Protein AF-A0A4Q2DAA1-F1 (afdb_monomer)

Structure (mmCIF, N/CA/C/O backbone):
data_AF-A0A4Q2DAA1-F1
#
_entry.id   AF-A0A4Q2DAA1-F1
#
loop_
_atom_site.group_PDB
_atom_site.id
_atom_site.type_symbol
_atom_site.label_atom_id
_atom_site.label_alt_id
_atom_site.label_comp_id
_atom_site.label_asym_id
_atom_site.label_entity_id
_atom_site.label_seq_id
_atom_site.pdbx_PDB_ins_code
_atom_site.Cartn_x
_atom_site.Cartn_y
_atom_site.Cartn_z
_atom_site.occupa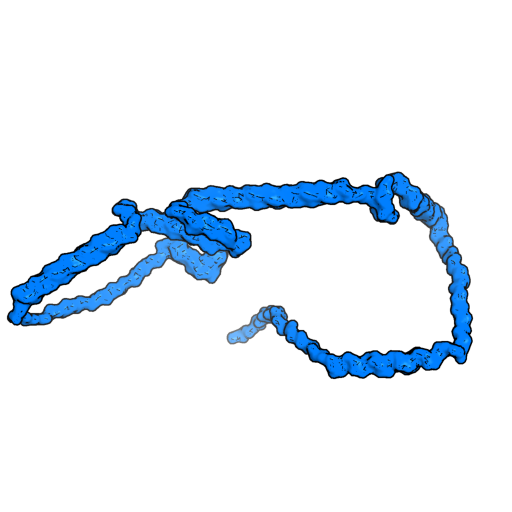ncy
_atom_site.B_iso_or_equiv
_atom_site.auth_seq_id
_atom_site.auth_comp_id
_atom_site.auth_asym_id
_atom_site.auth_atom_id
_atom_site.pdbx_PDB_model_num
ATOM 1 N N . MET A 1 1 ? -13.068 -0.885 -8.695 1.00 66.56 1 MET A N 1
ATOM 2 C CA . MET A 1 1 ? -13.502 -1.073 -7.291 1.00 66.56 1 MET A CA 1
ATOM 3 C C . MET A 1 1 ? -15.014 -1.294 -7.188 1.00 66.56 1 MET A C 1
ATOM 5 O O . MET A 1 1 ? -15.413 -2.334 -6.685 1.00 66.56 1 MET A O 1
ATOM 9 N N . GLU A 1 2 ? -15.857 -0.417 -7.748 1.00 71.81 2 GLU A N 1
ATOM 10 C CA . GLU A 1 2 ? -17.326 -0.603 -7.789 1.00 71.81 2 GLU A CA 1
ATOM 11 C C . GLU A 1 2 ? -17.772 -1.950 -8.397 1.00 71.81 2 GLU A C 1
ATOM 13 O O . GLU A 1 2 ? -18.591 -2.651 -7.810 1.00 71.81 2 GLU A O 1
ATOM 18 N N . ALA A 1 3 ? -17.195 -2.360 -9.533 1.00 74.12 3 ALA A N 1
ATOM 19 C CA . ALA A 1 3 ? -17.541 -3.626 -10.190 1.00 74.12 3 ALA A CA 1
ATOM 20 C C . ALA A 1 3 ? -17.273 -4.867 -9.310 1.00 74.12 3 ALA A C 1
ATOM 22 O O . ALA A 1 3 ? -18.049 -5.820 -9.331 1.00 74.12 3 ALA A O 1
ATOM 23 N N . TRP A 1 4 ? -16.216 -4.828 -8.492 1.00 84.75 4 TRP A N 1
ATOM 24 C CA . TRP A 1 4 ? -15.891 -5.891 -7.537 1.00 84.75 4 TRP A CA 1
ATOM 25 C C . TRP A 1 4 ? -16.891 -5.913 -6.369 1.00 84.75 4 TRP A C 1
ATOM 27 O O . TRP A 1 4 ? -17.423 -6.962 -6.023 1.00 84.75 4 TRP A O 1
ATOM 37 N N . LEU A 1 5 ? -17.262 -4.743 -5.837 1.00 83.50 5 LEU A N 1
ATOM 38 C CA . LEU A 1 5 ? -18.276 -4.620 -4.778 1.00 83.50 5 LEU A CA 1
ATOM 39 C C . LEU A 1 5 ? -19.683 -5.032 -5.241 1.00 83.50 5 LEU A C 1
ATOM 41 O O . LEU A 1 5 ? -20.473 -5.547 -4.446 1.00 83.50 5 LEU A O 1
ATOM 45 N N . ARG A 1 6 ? -20.007 -4.827 -6.525 1.00 78.19 6 ARG A N 1
ATOM 46 C CA . ARG A 1 6 ? -21.251 -5.318 -7.132 1.00 78.19 6 ARG A CA 1
ATOM 47 C C . ARG A 1 6 ? -21.241 -6.838 -7.309 1.00 78.19 6 ARG A C 1
ATOM 49 O O . ARG A 1 6 ? -22.264 -7.454 -7.021 1.00 78.19 6 ARG A O 1
ATOM 56 N N . SER A 1 7 ? -20.116 -7.445 -7.709 1.00 75.94 7 SER A N 1
ATOM 57 C CA . SER A 1 7 ? -20.028 -8.909 -7.864 1.00 75.94 7 SER A CA 1
ATOM 58 C C . SER A 1 7 ? -20.130 -9.654 -6.530 1.00 75.94 7 SER A C 1
ATOM 60 O O . SER A 1 7 ? -20.689 -10.744 -6.482 1.00 75.94 7 SER A O 1
ATOM 62 N N . GLN A 1 8 ? -19.679 -9.030 -5.439 1.00 77.00 8 GLN A N 1
ATOM 63 C CA . GLN A 1 8 ? -19.785 -9.564 -4.077 1.00 77.00 8 GLN A CA 1
ATOM 64 C C . GLN A 1 8 ? -21.112 -9.212 -3.375 1.00 77.00 8 GLN A C 1
ATOM 66 O O . GLN A 1 8 ? -21.290 -9.508 -2.198 1.00 77.00 8 GLN A O 1
ATOM 71 N N . GLY A 1 9 ? -22.047 -8.527 -4.047 1.00 71.12 9 GLY A N 1
ATOM 72 C CA . GLY A 1 9 ? -23.329 -8.114 -3.455 1.00 71.12 9 GLY A CA 1
ATOM 73 C C . GLY A 1 9 ? -23.231 -7.043 -2.352 1.00 71.12 9 GLY A C 1
ATOM 74 O O . GLY A 1 9 ? -24.258 -6.607 -1.830 1.00 71.12 9 GLY A O 1
ATOM 75 N N . LEU A 1 10 ? -22.024 -6.565 -2.043 1.00 77.88 10 LEU A N 1
ATOM 76 C CA . LEU A 1 10 ? -21.712 -5.594 -0.987 1.00 77.88 10 LEU A CA 1
ATOM 77 C C . LEU A 1 10 ? -22.155 -4.166 -1.336 1.00 77.88 10 LEU A C 1
ATOM 79 O O . LEU A 1 10 ? -22.366 -3.337 -0.451 1.00 77.88 10 LEU A O 1
ATOM 83 N N . TRP A 1 11 ? -22.370 -3.880 -2.623 1.00 76.06 11 TRP A N 1
ATOM 84 C CA . TRP A 1 11 ? -22.819 -2.566 -3.094 1.00 76.06 11 TRP A CA 1
ATOM 85 C C . TRP A 1 11 ? -24.146 -2.105 -2.459 1.00 76.06 11 TRP A C 1
ATOM 87 O O . TRP A 1 11 ? -24.349 -0.909 -2.250 1.00 76.06 11 TRP A O 1
ATOM 97 N N . ARG A 1 12 ? -25.036 -3.040 -2.084 1.00 68.75 12 ARG A N 1
ATOM 98 C CA . ARG A 1 12 ? -26.324 -2.746 -1.418 1.00 68.75 12 ARG A CA 1
ATOM 99 C C . ARG A 1 12 ? -26.189 -2.296 0.043 1.00 68.75 12 ARG A C 1
ATOM 101 O O . ARG A 1 12 ? -27.087 -1.627 0.546 1.00 68.75 12 ARG A O 1
ATOM 108 N N . ILE A 1 13 ? -25.087 -2.648 0.706 1.00 72.56 13 ILE A N 1
ATOM 109 C CA . ILE A 1 13 ? -24.783 -2.234 2.085 1.00 72.56 13 ILE A CA 1
ATOM 110 C C . ILE A 1 13 ? -24.228 -0.803 2.072 1.00 72.56 13 ILE A C 1
ATOM 112 O O . ILE A 1 13 ? -24.654 0.037 2.856 1.00 72.56 13 ILE A O 1
ATOM 116 N N . ILE A 1 14 ? -23.359 -0.505 1.103 1.00 68.81 14 ILE A N 1
ATOM 117 C CA . ILE A 1 14 ? -22.716 0.807 0.926 1.00 68.81 14 ILE A CA 1
ATOM 118 C C . ILE A 1 14 ? -23.719 1.882 0.467 1.00 68.81 14 ILE A C 1
ATOM 120 O O . ILE A 1 14 ? -23.596 3.044 0.834 1.00 68.81 14 ILE A O 1
ATOM 124 N N . SER A 1 15 ? -24.750 1.499 -0.293 1.00 70.19 15 SER A N 1
ATOM 125 C CA . SER A 1 15 ? -25.810 2.404 -0.773 1.00 70.19 15 SER A CA 1
ATOM 126 C C . SER A 1 15 ? -26.995 2.577 0.201 1.00 70.19 15 SER A C 1
ATOM 128 O O . SER A 1 15 ? -28.010 3.172 -0.15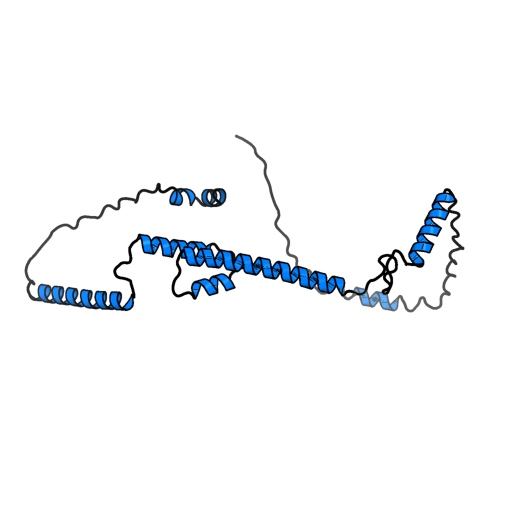8 1.00 70.19 15 SER A O 1
ATOM 130 N N . GLY A 1 16 ? -26.880 2.089 1.445 1.00 54.22 16 GLY A N 1
ATOM 131 C CA . GLY A 1 16 ? -27.724 2.517 2.572 1.00 54.22 16 GLY A CA 1
ATOM 132 C C . GLY A 1 16 ? -29.181 2.031 2.603 1.00 54.22 16 GLY A C 1
ATOM 133 O O . GLY A 1 16 ? -29.999 2.649 3.277 1.00 54.22 16 GLY A O 1
ATOM 134 N N . SER A 1 17 ? -29.552 0.949 1.906 1.00 59.12 17 SER A N 1
ATOM 135 C CA . SER A 1 17 ? -30.978 0.593 1.715 1.00 59.12 17 SER A CA 1
ATOM 136 C C . SER A 1 17 ? -31.507 -0.642 2.468 1.00 59.12 17 SER A C 1
ATOM 138 O O . SER A 1 17 ? -32.615 -1.094 2.174 1.00 59.12 17 SER A O 1
ATOM 140 N N . GLN A 1 18 ? -30.801 -1.206 3.457 1.00 53.72 18 GLN A N 1
ATOM 141 C CA . GLN A 1 18 ? -31.339 -2.353 4.212 1.00 53.72 18 GLN A CA 1
ATOM 142 C C . GLN A 1 18 ? -32.096 -1.918 5.482 1.00 53.72 18 GLN A C 1
ATOM 144 O O . GLN A 1 18 ? -31.511 -1.415 6.437 1.00 53.72 18 GLN A O 1
ATOM 149 N N . LYS A 1 19 ? -33.420 -2.137 5.512 1.00 57.50 19 LYS A N 1
ATOM 150 C CA . LYS A 1 19 ? -34.251 -1.975 6.719 1.00 57.50 19 LYS A CA 1
ATOM 151 C C . LYS A 1 19 ? -34.134 -3.214 7.618 1.00 57.50 19 LYS A C 1
ATOM 153 O O . LYS A 1 19 ? -34.291 -4.338 7.148 1.00 57.50 19 LYS A O 1
ATOM 158 N N . ARG A 1 20 ? -33.899 -2.986 8.915 1.00 44.06 20 ARG A N 1
ATOM 159 C CA . ARG A 1 20 ? -33.778 -4.003 9.978 1.00 44.06 20 ARG A CA 1
ATOM 160 C C . ARG A 1 20 ? -35.060 -4.859 10.078 1.00 44.06 20 ARG A C 1
ATOM 162 O O . ARG A 1 20 ? -36.146 -4.278 10.155 1.00 44.06 20 ARG A O 1
ATOM 169 N N . PRO A 1 21 ? -34.983 -6.203 10.111 1.00 47.34 21 PRO A N 1
ATOM 170 C CA . PRO A 1 21 ? -36.160 -7.043 10.322 1.00 47.34 21 PRO A CA 1
ATOM 171 C C . PRO A 1 21 ? -36.728 -6.836 11.737 1.00 47.34 21 PRO A C 1
ATOM 173 O O . PRO A 1 21 ? -36.003 -6.900 12.731 1.00 47.34 21 PRO A O 1
ATOM 176 N N . LYS A 1 22 ? -38.037 -6.563 11.826 1.00 43.00 22 LYS A N 1
ATOM 177 C CA . LYS A 1 22 ? -38.778 -6.441 13.091 1.00 43.00 22 LYS A CA 1
ATOM 178 C C . LYS A 1 22 ? -38.951 -7.827 13.717 1.00 43.00 22 LYS A C 1
ATOM 180 O O . LYS A 1 22 ? -39.814 -8.592 13.293 1.00 43.00 22 LYS A O 1
ATOM 185 N N . LEU A 1 23 ? -38.154 -8.128 14.736 1.00 45.09 23 LEU A N 1
ATOM 186 C CA . LEU A 1 23 ? -38.404 -9.246 15.643 1.00 45.09 23 LEU A CA 1
ATOM 187 C C . LEU A 1 23 ? -39.642 -8.927 16.497 1.00 45.09 23 LEU A C 1
ATOM 189 O O . LEU A 1 23 ? -39.686 -7.898 17.169 1.00 45.09 23 LEU A O 1
ATOM 193 N N . LYS A 1 24 ? -40.659 -9.794 16.447 1.00 42.09 24 LYS A N 1
ATOM 194 C CA . LYS A 1 24 ? -41.787 -9.774 17.388 1.00 42.09 24 LYS A CA 1
ATOM 195 C C . LYS A 1 24 ? -41.322 -10.436 18.685 1.00 42.09 24 LYS A C 1
ATOM 197 O O . LYS A 1 24 ? -41.032 -11.629 18.677 1.00 42.09 24 LYS A O 1
ATOM 202 N N . LEU A 1 25 ? -41.237 -9.671 19.771 1.00 52.50 25 LEU A N 1
ATOM 203 C CA . LEU A 1 25 ? -41.058 -10.233 21.111 1.00 52.50 25 LEU A CA 1
ATOM 204 C C . LEU A 1 25 ? -42.361 -10.916 21.564 1.00 52.50 25 LEU A C 1
ATOM 206 O O . LEU A 1 25 ? -43.430 -10.331 21.364 1.00 52.50 25 LEU A O 1
ATOM 210 N N . PRO A 1 26 ? -42.305 -12.094 22.209 1.00 42.25 26 PRO A N 1
ATOM 211 C CA . PRO A 1 26 ? -43.433 -12.616 22.964 1.00 42.25 26 PRO A CA 1
ATOM 212 C C . PRO A 1 26 ? -43.592 -11.803 24.252 1.00 42.25 26 PRO A C 1
ATOM 214 O O . PRO A 1 26 ? -42.643 -11.620 25.013 1.00 42.25 26 PRO A O 1
ATOM 217 N N . SER A 1 27 ? -44.801 -11.308 24.483 1.00 53.19 27 SER A N 1
ATOM 218 C CA . SER A 1 27 ? -45.222 -10.670 25.728 1.00 53.19 27 SER A CA 1
ATOM 219 C C . SER A 1 27 ? -45.325 -11.706 26.857 1.00 53.19 27 SER A C 1
ATOM 221 O O . SER A 1 27 ? -46.036 -12.696 26.670 1.00 53.19 27 SER A O 1
ATOM 223 N N . PRO A 1 28 ? -44.680 -11.501 28.022 1.00 40.31 28 PRO A N 1
ATOM 224 C CA . PRO A 1 28 ? -44.849 -12.396 29.156 1.00 40.31 28 PRO A CA 1
ATOM 225 C C . PRO A 1 28 ? -46.179 -12.116 29.867 1.00 40.31 28 PRO A C 1
ATOM 227 O O . PRO A 1 28 ? -46.493 -10.987 30.251 1.00 40.31 28 PRO A O 1
ATOM 230 N N . SER A 1 29 ? -46.966 -13.182 29.989 1.00 46.69 29 SER A N 1
ATOM 231 C CA . SER A 1 29 ? -48.208 -13.280 30.746 1.00 46.69 29 SER A CA 1
ATOM 232 C C . SER A 1 29 ? -47.960 -13.071 32.238 1.00 46.69 29 SER A C 1
ATOM 234 O O . SER A 1 29 ? -47.024 -13.629 32.808 1.00 46.69 29 SER A O 1
ATOM 236 N N . LYS A 1 30 ? -48.835 -12.275 32.854 1.00 50.53 30 LYS A N 1
ATOM 237 C CA . LYS A 1 30 ? -48.998 -12.155 34.305 1.00 50.53 30 LYS A CA 1
ATOM 238 C C . LYS A 1 30 ? -49.602 -13.445 34.843 1.00 50.53 30 LYS A C 1
ATOM 240 O O . LYS A 1 30 ? -50.576 -13.877 34.250 1.00 50.53 30 LYS A O 1
ATOM 245 N N . ASP A 1 31 ? -49.021 -13.969 35.919 1.00 37.97 31 ASP A N 1
ATOM 246 C CA . ASP A 1 31 ? -49.576 -14.829 36.981 1.00 37.97 31 ASP A CA 1
ATOM 247 C C . ASP A 1 31 ? -48.370 -15.199 37.876 1.00 37.97 31 ASP A C 1
ATOM 249 O O . ASP A 1 31 ? -47.291 -15.430 37.345 1.00 37.97 31 ASP A O 1
ATOM 253 N N . ASN A 1 32 ? -48.376 -15.285 39.204 1.00 45.66 32 ASN A N 1
ATOM 254 C CA . ASN A 1 32 ? -49.323 -15.042 40.284 1.00 45.66 32 ASN A CA 1
ATOM 255 C C . ASN A 1 32 ? -48.522 -15.161 41.619 1.00 45.66 32 ASN A C 1
ATOM 257 O O . ASN A 1 32 ? -47.386 -15.623 41.634 1.00 45.66 32 ASN A O 1
ATOM 261 N N . THR A 1 33 ? -49.162 -14.803 42.736 1.00 42.91 33 THR A N 1
ATOM 262 C CA . THR A 1 33 ? -48.896 -15.334 44.093 1.00 42.91 33 THR A CA 1
ATOM 263 C C . THR A 1 33 ? -47.746 -14.738 44.922 1.00 42.91 33 THR A C 1
ATOM 265 O O . THR A 1 33 ? -46.611 -15.200 44.962 1.00 42.91 33 THR A O 1
ATOM 268 N N . THR A 1 34 ? -48.143 -13.736 45.705 1.00 47.59 34 THR A N 1
ATOM 269 C CA . THR A 1 34 ? -47.505 -13.192 46.906 1.00 47.59 34 THR A CA 1
ATOM 270 C C . THR A 1 34 ? -47.419 -14.237 48.027 1.00 47.59 34 THR A C 1
ATOM 272 O O . THR A 1 34 ? -48.467 -14.642 48.519 1.00 47.59 34 THR A O 1
ATOM 275 N N . ALA A 1 35 ? -46.206 -14.621 48.456 1.00 46.00 35 ALA A N 1
ATOM 276 C CA . ALA A 1 35 ? -45.846 -14.960 49.851 1.00 46.00 35 ALA A CA 1
ATOM 277 C C . ALA A 1 35 ? -44.377 -15.441 49.982 1.00 46.00 35 ALA A C 1
ATOM 279 O O . ALA A 1 35 ? -44.128 -16.558 50.414 1.00 46.00 35 ALA A O 1
ATOM 280 N N . GLU A 1 36 ? -43.395 -14.599 49.632 1.00 46.69 36 GLU A N 1
ATOM 281 C CA . GLU A 1 36 ? -41.985 -14.762 50.068 1.00 46.69 36 GLU A CA 1
ATOM 282 C C . GLU A 1 36 ? -41.218 -13.417 49.987 1.00 46.69 36 GLU A C 1
ATOM 284 O O . GLU A 1 36 ? -40.078 -13.310 49.543 1.00 46.69 36 GLU A O 1
ATOM 289 N N . SER A 1 37 ? -41.897 -12.318 50.337 1.00 56.38 37 SER A N 1
ATOM 290 C CA . SER A 1 37 ? -41.582 -10.976 49.822 1.00 56.38 37 SER A CA 1
ATOM 291 C C . SER A 1 37 ? -40.484 -10.192 50.549 1.00 56.38 37 SER A C 1
ATOM 293 O O . SER A 1 37 ? -40.140 -9.109 50.092 1.00 56.38 37 SER A O 1
ATOM 295 N N . ALA A 1 38 ? -39.931 -10.681 51.662 1.00 55.44 38 ALA A N 1
ATOM 296 C CA . ALA A 1 38 ? -38.891 -9.950 52.402 1.00 55.44 38 ALA A CA 1
ATOM 297 C C . ALA A 1 38 ? -37.475 -10.469 52.101 1.00 55.44 38 ALA A C 1
ATOM 299 O O . ALA A 1 38 ? -36.557 -9.686 51.871 1.00 55.44 38 ALA A O 1
ATOM 300 N N . THR A 1 39 ? -37.297 -11.789 52.037 1.00 61.16 39 THR A N 1
ATOM 301 C CA . THR A 1 39 ? -36.017 -12.432 51.703 1.00 61.16 39 THR A CA 1
ATOM 302 C C . THR A 1 39 ? -35.702 -12.335 50.213 1.00 61.16 39 THR A C 1
ATOM 304 O O . 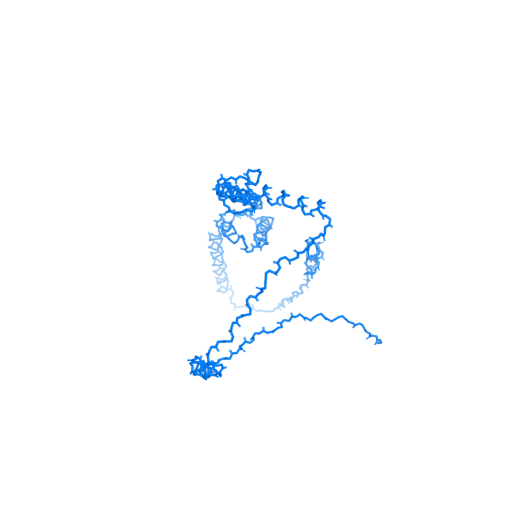THR A 1 39 ? -34.562 -12.043 49.859 1.00 61.16 39 THR A O 1
ATOM 307 N N . ALA A 1 40 ? -36.705 -12.479 49.342 1.00 59.31 40 ALA A N 1
ATOM 308 C CA . ALA A 1 40 ? -36.532 -12.299 47.901 1.00 59.31 40 ALA A CA 1
ATOM 309 C C . ALA A 1 40 ? -36.196 -10.843 47.525 1.00 59.31 40 ALA A C 1
ATOM 311 O O . ALA A 1 40 ? -35.381 -10.611 46.637 1.00 59.31 40 ALA A O 1
ATOM 312 N N . ALA A 1 41 ? -36.769 -9.861 48.232 1.00 68.12 41 ALA A N 1
ATOM 313 C CA . ALA A 1 41 ? -36.457 -8.446 48.021 1.00 68.12 41 ALA A CA 1
ATOM 314 C C . ALA A 1 41 ? -35.011 -8.113 48.427 1.00 68.12 41 ALA A C 1
ATOM 316 O O . ALA A 1 41 ? -34.296 -7.468 47.666 1.00 68.12 41 ALA A O 1
ATOM 317 N N . ALA A 1 42 ? -34.549 -8.631 49.572 1.00 74.81 42 ALA A N 1
ATOM 318 C CA . ALA A 1 42 ? -33.162 -8.465 50.013 1.00 74.81 42 ALA A CA 1
ATOM 319 C C . ALA A 1 42 ? -32.155 -9.157 49.073 1.00 74.81 42 ALA A C 1
ATOM 321 O O . ALA A 1 42 ? -31.068 -8.642 48.818 1.00 74.81 42 ALA A O 1
ATOM 322 N N . GLN A 1 43 ? -32.512 -10.321 48.523 1.00 78.62 43 GLN A N 1
ATOM 323 C CA . GLN A 1 43 ? -31.679 -11.018 47.540 1.00 78.62 43 GLN A CA 1
ATOM 324 C C . GLN A 1 43 ? -31.632 -10.295 46.189 1.00 78.62 43 GLN A C 1
ATOM 326 O O . GLN A 1 43 ? -30.581 -10.287 45.549 1.00 78.62 43 GLN A O 1
ATOM 331 N N . ALA A 1 44 ? -32.737 -9.679 45.762 1.00 82.75 44 ALA A N 1
ATOM 332 C CA . ALA A 1 44 ? -32.786 -8.882 44.541 1.00 82.75 44 ALA A CA 1
ATOM 333 C C . ALA A 1 44 ? -31.903 -7.628 44.645 1.00 82.75 44 ALA A C 1
ATOM 335 O O . ALA A 1 44 ? -31.124 -7.368 43.732 1.00 82.75 44 ALA A O 1
ATOM 336 N N . GLU A 1 45 ? -31.947 -6.915 45.774 1.00 80.94 45 GLU A N 1
ATOM 337 C CA . GLU A 1 45 ? -31.098 -5.739 46.007 1.00 80.94 45 GLU A CA 1
ATOM 338 C C . GLU A 1 45 ? -29.603 -6.112 46.046 1.00 80.94 45 GLU A C 1
ATOM 340 O O . GLU A 1 45 ? -28.766 -5.450 45.432 1.00 80.94 45 GLU A O 1
ATOM 345 N N . LEU A 1 46 ? -29.257 -7.235 46.691 1.00 91.06 46 LEU A N 1
ATOM 346 C CA . LEU A 1 46 ? -27.888 -7.759 46.706 1.00 91.06 46 LEU A CA 1
ATOM 347 C C . LEU A 1 46 ? -27.392 -8.144 45.303 1.00 91.06 46 LEU A C 1
ATOM 349 O O . LEU A 1 46 ? -26.221 -7.938 44.978 1.00 91.06 46 LEU A O 1
ATOM 353 N N . LEU A 1 47 ? -28.260 -8.726 44.472 1.00 89.06 47 LEU A N 1
ATOM 354 C CA . LEU A 1 47 ? -27.937 -9.047 43.082 1.00 89.06 47 LEU A CA 1
ATOM 355 C C . LEU A 1 47 ? -27.701 -7.777 42.265 1.00 89.06 47 LEU A C 1
ATOM 357 O O . LEU A 1 47 ? -26.726 -7.724 41.520 1.00 89.06 47 LEU A O 1
ATOM 361 N N . GLU A 1 48 ? -28.537 -6.755 42.440 1.00 87.06 48 GLU A N 1
ATOM 362 C CA . GLU A 1 48 ? -28.413 -5.477 41.740 1.00 87.06 48 GLU A CA 1
ATOM 363 C C . GLU A 1 48 ? -27.110 -4.750 42.124 1.00 87.06 48 GLU A C 1
ATOM 365 O O . GLU A 1 48 ? -26.334 -4.358 41.247 1.00 87.06 48 GLU A O 1
ATOM 370 N N . ALA A 1 49 ? -26.778 -4.705 43.419 1.00 87.75 49 ALA A N 1
ATOM 371 C CA . ALA A 1 49 ? -25.510 -4.162 43.912 1.00 87.75 49 ALA A CA 1
ATOM 372 C C . ALA A 1 49 ? -24.293 -4.901 43.328 1.00 87.75 49 ALA A C 1
ATOM 374 O O . ALA A 1 49 ? -23.316 -4.286 42.901 1.00 87.75 49 ALA A O 1
ATOM 375 N N . LYS A 1 50 ? -24.368 -6.231 43.240 1.00 92.38 50 LYS A N 1
ATOM 376 C CA . LYS A 1 50 ? -23.289 -7.052 42.682 1.00 92.38 50 LYS A CA 1
ATOM 377 C C . LYS A 1 50 ? -23.159 -6.900 41.166 1.00 92.38 50 LYS A C 1
ATOM 379 O O . LYS A 1 50 ? -22.053 -6.985 40.636 1.00 92.38 50 LYS A O 1
ATOM 384 N N . THR A 1 51 ? -24.264 -6.664 40.456 1.00 88.19 51 THR A N 1
ATOM 385 C CA . THR A 1 51 ? -24.213 -6.330 39.026 1.00 88.19 51 THR A CA 1
ATOM 386 C C . THR A 1 51 ? -23.603 -4.957 38.782 1.00 88.19 51 THR A C 1
ATOM 388 O O . THR A 1 51 ? -22.849 -4.817 37.824 1.00 88.19 51 THR A O 1
ATOM 391 N N . LEU A 1 52 ? -23.853 -3.985 39.665 1.00 90.88 52 LEU A N 1
ATOM 392 C CA . LEU A 1 52 ? -23.241 -2.662 39.589 1.00 90.88 52 LEU A CA 1
ATOM 393 C C . LEU A 1 52 ? -21.725 -2.735 39.823 1.00 90.88 52 LEU A C 1
ATOM 395 O O . LEU A 1 52 ? -20.972 -2.206 39.017 1.00 90.88 52 LEU A O 1
ATOM 399 N N . GLU A 1 53 ? -21.261 -3.477 40.837 1.00 90.69 53 GLU A N 1
ATOM 400 C CA . GLU A 1 53 ? -19.821 -3.701 41.062 1.00 90.69 53 GLU A CA 1
ATOM 401 C C . GLU A 1 53 ? -19.134 -4.372 39.864 1.00 90.69 53 GLU A C 1
ATOM 403 O O . GLU A 1 53 ? -18.028 -3.994 39.477 1.00 90.69 53 GLU A O 1
ATOM 408 N N . LEU A 1 54 ? -19.773 -5.384 39.268 1.00 90.50 54 LEU A N 1
ATOM 409 C CA . LEU A 1 54 ? -19.233 -6.056 38.085 1.00 90.50 54 LEU A CA 1
ATOM 410 C C . LEU A 1 54 ? -19.197 -5.129 36.869 1.00 90.50 54 LEU A C 1
ATOM 412 O O . LEU A 1 54 ? -18.252 -5.205 36.083 1.00 90.50 54 LEU A O 1
ATOM 416 N N . GLN A 1 55 ? -20.205 -4.271 36.723 1.00 86.19 55 GLN A N 1
ATOM 417 C CA . GLN A 1 55 ? -20.273 -3.283 35.656 1.00 86.19 55 GLN A CA 1
ATOM 418 C C . GLN A 1 55 ? -19.185 -2.217 35.832 1.00 86.19 55 GLN A C 1
ATOM 420 O O . GLN A 1 55 ? -18.413 -2.002 34.904 1.00 86.19 55 GLN A O 1
ATOM 425 N N . ASP A 1 56 ? -19.027 -1.657 37.033 1.00 83.56 56 ASP A N 1
ATOM 426 C CA . ASP A 1 56 ? -17.971 -0.693 37.358 1.00 83.56 56 ASP A CA 1
ATOM 427 C C . ASP A 1 56 ? -16.575 -1.302 37.169 1.00 83.56 56 ASP A C 1
ATOM 429 O O . ASP A 1 56 ? -15.674 -0.657 36.633 1.00 83.56 56 ASP A O 1
ATOM 433 N N . ALA A 1 57 ? -16.385 -2.571 37.541 1.00 85.31 57 ALA A N 1
ATOM 434 C CA . ALA A 1 57 ? -15.134 -3.289 37.312 1.00 85.31 57 ALA A CA 1
ATOM 435 C C . ALA A 1 57 ? -14.860 -3.551 35.820 1.00 85.31 57 ALA A C 1
ATOM 437 O O . ALA A 1 57 ? -13.697 -3.579 35.401 1.00 85.31 57 ALA A O 1
ATOM 438 N N . TRP A 1 58 ? -15.904 -3.762 35.013 1.00 79.69 58 TRP A N 1
ATOM 439 C CA . TRP A 1 58 ? -15.785 -3.916 33.564 1.00 79.69 58 TRP A CA 1
ATOM 440 C C . TRP A 1 58 ? -15.483 -2.578 32.888 1.00 79.69 58 TRP A C 1
ATOM 442 O O . TRP A 1 58 ? -14.566 -2.504 32.070 1.00 79.69 58 TRP A O 1
ATOM 452 N N . ASP A 1 59 ? -16.169 -1.512 33.291 1.00 77.88 59 ASP A N 1
ATOM 453 C CA . ASP A 1 59 ? -15.953 -0.163 32.780 1.00 77.88 59 ASP A CA 1
ATOM 454 C C . ASP A 1 59 ? -14.559 0.358 33.164 1.00 77.88 59 ASP A C 1
ATOM 456 O O . ASP A 1 59 ? -13.841 0.845 32.289 1.00 77.88 59 ASP A O 1
ATOM 460 N N . ALA A 1 60 ? -14.107 0.132 34.404 1.00 78.69 60 ALA A N 1
ATOM 461 C CA . ALA A 1 60 ? -12.757 0.470 34.869 1.00 78.69 60 ALA A CA 1
ATOM 462 C C . ALA A 1 60 ? -11.644 -0.298 34.138 1.00 78.69 60 ALA A C 1
ATOM 464 O O . ALA A 1 60 ? -10.544 0.224 33.981 1.00 78.69 60 ALA A O 1
ATOM 465 N N . LYS A 1 61 ? -11.909 -1.529 33.680 1.00 77.75 61 LYS A N 1
ATOM 466 C CA . LYS A 1 61 ? -10.964 -2.305 32.855 1.00 77.75 61 LYS A CA 1
ATOM 467 C C . LYS A 1 61 ? -11.000 -1.946 31.378 1.00 77.75 61 LYS A C 1
ATOM 469 O O . LYS A 1 61 ? -10.070 -2.292 30.658 1.00 77.75 61 LYS A O 1
ATOM 474 N N . SER A 1 62 ? -12.088 -1.349 30.906 1.00 68.25 62 SER A N 1
ATOM 475 C CA . SER A 1 62 ? -12.315 -1.186 29.473 1.00 68.25 62 SER A CA 1
ATOM 476 C C . SER A 1 62 ? -11.597 0.017 28.854 1.00 68.25 62 SER A C 1
ATOM 478 O O . SER A 1 62 ? -11.681 0.165 27.638 1.00 68.25 62 SER A O 1
ATOM 480 N N . ASP A 1 63 ? -10.915 0.863 29.646 1.00 67.88 63 ASP A N 1
ATOM 481 C CA . ASP A 1 63 ? -10.248 2.115 29.221 1.00 67.88 63 ASP A CA 1
ATOM 482 C C . ASP A 1 63 ? -11.097 2.985 28.274 1.00 67.88 63 ASP A C 1
ATOM 484 O O . ASP A 1 63 ? -10.598 3.835 27.531 1.00 67.88 63 ASP A O 1
ATOM 488 N N . ARG A 1 64 ? -12.419 2.780 28.284 1.00 70.25 64 ARG A N 1
ATOM 489 C CA . ARG A 1 64 ? -13.300 3.334 27.271 1.00 70.25 64 ARG A CA 1
ATOM 490 C C . ARG A 1 64 ? -13.493 4.816 27.575 1.00 70.25 64 ARG A C 1
ATOM 492 O O . ARG A 1 64 ? -13.979 5.156 28.657 1.00 70.25 64 ARG A O 1
ATOM 499 N N . PRO A 1 65 ? -13.157 5.721 26.642 1.00 78.38 65 PRO A N 1
ATOM 500 C CA . PRO A 1 65 ? -13.432 7.134 26.834 1.00 78.38 65 PRO A CA 1
ATOM 501 C C . PRO A 1 65 ? -14.933 7.340 27.058 1.00 78.38 65 PRO A C 1
ATOM 503 O O . PRO A 1 65 ? -15.749 6.810 26.302 1.00 78.38 65 PRO A O 1
ATOM 506 N N . LYS A 1 66 ? -15.306 8.130 28.072 1.00 77.25 66 LYS A N 1
ATOM 507 C CA . LYS A 1 66 ? -16.717 8.423 28.394 1.00 77.25 66 LYS A CA 1
ATOM 508 C C . LYS A 1 66 ? -17.465 9.100 27.233 1.00 77.25 66 LYS A C 1
ATOM 510 O O . LYS A 1 66 ? -18.682 8.988 27.149 1.00 77.25 66 LYS A O 1
ATOM 515 N N . ASP A 1 67 ? -16.723 9.710 26.307 1.00 79.88 67 ASP A N 1
ATOM 516 C CA . ASP A 1 67 ? -17.230 10.396 25.112 1.00 79.88 67 ASP A CA 1
ATOM 517 C C . ASP A 1 67 ? -17.199 9.524 23.836 1.00 79.88 67 ASP A C 1
ATOM 519 O O . ASP A 1 67 ? -17.269 10.039 22.716 1.00 79.88 67 ASP A O 1
ATOM 523 N N . PHE A 1 68 ? -17.049 8.200 23.964 1.00 84.00 68 PHE A N 1
ATOM 524 C CA . PHE A 1 68 ? -17.010 7.296 22.814 1.00 84.00 68 PHE A CA 1
ATOM 525 C C . PHE A 1 68 ? -18.398 7.138 22.164 1.00 84.00 68 PHE A C 1
ATOM 527 O O . PHE A 1 68 ? -19.217 6.318 22.574 1.00 84.00 68 PHE A O 1
ATOM 534 N N . ASP A 1 69 ? -18.651 7.932 21.122 1.00 91.19 69 ASP A N 1
ATOM 535 C CA . ASP A 1 69 ? -19.856 7.858 20.286 1.00 91.19 69 ASP A CA 1
ATOM 536 C C . ASP A 1 69 ? -19.727 6.790 19.179 1.00 91.19 69 ASP A C 1
ATOM 538 O O . ASP A 1 69 ? -18.634 6.448 18.722 1.00 91.19 69 ASP A O 1
ATOM 542 N N . LEU A 1 70 ? -20.863 6.327 18.651 1.00 92.06 70 LEU A N 1
ATOM 543 C CA . LEU A 1 70 ? -20.963 5.475 17.460 1.00 92.06 70 LEU A CA 1
ATOM 544 C C . LEU A 1 70 ? -20.164 6.026 16.270 1.00 92.06 70 LEU A C 1
ATOM 546 O O . LEU A 1 70 ? -19.597 5.256 15.498 1.00 92.06 70 LEU A O 1
ATOM 550 N N . LYS A 1 71 ? -20.073 7.353 16.124 1.00 92.06 71 LYS A N 1
ATOM 551 C CA . LYS A 1 71 ? -19.243 7.986 15.088 1.00 92.06 71 LYS A CA 1
ATOM 552 C C . LYS A 1 71 ? -17.746 7.767 15.300 1.00 92.06 71 LYS A C 1
ATOM 554 O O . LYS A 1 71 ? -17.004 7.727 14.323 1.00 92.06 71 LYS A O 1
ATOM 559 N N . ALA A 1 72 ? -17.282 7.679 16.546 1.00 88.19 72 ALA A N 1
ATOM 560 C CA . ALA A 1 72 ? -15.887 7.368 16.845 1.00 88.19 72 ALA A CA 1
ATOM 561 C C . ALA A 1 72 ? -15.582 5.904 16.495 1.00 88.19 72 ALA A C 1
ATOM 563 O O . ALA A 1 72 ? -14.582 5.639 15.832 1.00 88.19 72 ALA A O 1
ATOM 564 N N . LEU A 1 73 ? -16.506 4.992 16.819 1.00 90.38 73 LEU A N 1
ATOM 565 C CA . LEU A 1 73 ? -16.413 3.584 16.428 1.00 90.38 73 LEU A CA 1
ATOM 566 C C . LEU A 1 73 ? -16.358 3.401 14.906 1.00 90.38 73 LEU A C 1
ATOM 568 O O . LEU A 1 73 ? -15.545 2.631 14.408 1.00 90.38 73 LEU A O 1
ATOM 572 N N . ASP A 1 74 ? -17.196 4.116 14.153 1.00 92.94 74 ASP A N 1
ATOM 573 C CA . ASP A 1 74 ? -17.207 4.028 12.686 1.00 92.94 74 ASP A CA 1
ATOM 574 C C . ASP A 1 74 ? -15.872 4.480 12.067 1.00 92.94 74 ASP A C 1
ATOM 576 O O . ASP A 1 74 ? -15.380 3.877 11.109 1.00 92.94 74 ASP A O 1
ATOM 580 N N . LYS A 1 75 ? -15.226 5.495 12.655 1.00 91.19 75 LYS A N 1
ATOM 581 C CA . LYS A 1 75 ? -13.890 5.946 12.233 1.00 91.19 75 LYS A CA 1
ATOM 582 C C . LYS A 1 75 ? -12.820 4.881 12.478 1.00 91.19 75 LYS A C 1
ATOM 584 O O . LYS A 1 75 ? -11.987 4.673 11.599 1.00 91.19 75 LYS A O 1
ATOM 589 N N . GLU A 1 76 ? -12.858 4.209 13.626 1.00 91.06 76 GLU A N 1
ATOM 590 C CA . GLU A 1 76 ? -11.926 3.127 13.974 1.00 91.06 76 GLU A CA 1
ATOM 591 C C . GLU A 1 76 ? -12.152 1.875 13.112 1.00 91.06 76 GLU A C 1
ATOM 593 O O . GLU A 1 76 ? -11.218 1.269 12.589 1.00 91.06 76 GLU A O 1
ATOM 598 N N . LEU A 1 77 ? -13.411 1.511 12.865 1.00 92.81 77 LEU A N 1
ATOM 599 C CA . LEU A 1 77 ? -13.737 0.432 11.935 1.00 92.81 77 LEU A CA 1
ATOM 600 C C . LEU A 1 77 ? -13.278 0.769 10.516 1.00 92.81 77 LEU A C 1
ATOM 602 O O . LEU A 1 77 ? -12.748 -0.096 9.821 1.00 92.81 77 LEU A O 1
ATOM 606 N N . THR A 1 78 ? -13.427 2.025 10.093 1.00 94.38 78 THR A N 1
ATOM 607 C CA . THR A 1 78 ? -12.940 2.483 8.789 1.00 94.38 78 THR A CA 1
ATOM 608 C C . THR A 1 78 ? -11.422 2.340 8.678 1.00 94.38 78 THR A C 1
ATOM 610 O O . THR A 1 78 ? -10.949 1.809 7.672 1.00 94.38 78 THR A O 1
ATOM 613 N N . SER A 1 79 ? -10.645 2.760 9.684 1.00 93.75 79 SER A N 1
ATOM 614 C CA . SER A 1 79 ? -9.183 2.593 9.666 1.00 93.75 79 SER A CA 1
ATOM 615 C C . SER A 1 79 ? -8.786 1.113 9.651 1.00 93.75 79 SER A C 1
ATOM 617 O O . SER A 1 79 ? -7.939 0.716 8.851 1.00 93.75 79 SER A O 1
ATOM 619 N N . MET A 1 80 ? -9.471 0.263 10.418 1.00 93.94 80 MET A N 1
ATOM 620 C CA . MET A 1 80 ? -9.242 -1.185 10.414 1.00 93.94 80 MET A CA 1
ATOM 621 C C . MET A 1 80 ? -9.544 -1.826 9.047 1.00 93.94 80 MET A C 1
ATOM 623 O O . MET A 1 80 ? -8.774 -2.654 8.558 1.00 93.94 80 MET A O 1
ATOM 627 N N . VAL A 1 81 ? -10.647 -1.438 8.398 1.00 96.12 81 VAL A N 1
ATOM 628 C CA . VAL A 1 81 ? -11.004 -1.919 7.052 1.00 96.12 81 VAL A CA 1
ATOM 629 C C . VAL A 1 81 ? -9.945 -1.508 6.032 1.00 96.12 81 VAL A C 1
ATOM 631 O O . VAL A 1 81 ? -9.559 -2.334 5.207 1.00 96.12 81 VAL A O 1
ATOM 634 N N . LEU A 1 82 ? -9.434 -0.274 6.108 1.00 94.69 82 LEU A N 1
ATOM 635 C CA . LEU A 1 82 ? -8.358 0.192 5.231 1.00 94.69 82 LEU A CA 1
ATOM 636 C C . LEU A 1 82 ? -7.093 -0.655 5.389 1.00 94.69 82 LEU A C 1
ATOM 638 O O . LEU A 1 82 ? -6.524 -1.066 4.384 1.00 94.69 82 LEU A O 1
ATOM 642 N N . ILE A 1 83 ? -6.688 -0.968 6.623 1.00 95.19 83 ILE A N 1
ATOM 643 C CA . ILE A 1 83 ? -5.504 -1.798 6.895 1.00 95.19 83 ILE A CA 1
ATOM 644 C C . ILE A 1 83 ? -5.685 -3.226 6.377 1.00 95.19 83 ILE A C 1
ATOM 646 O O . ILE A 1 83 ? -4.770 -3.786 5.781 1.00 95.19 83 ILE A O 1
ATOM 650 N N . ARG A 1 84 ? -6.868 -3.822 6.558 1.00 93.12 84 ARG A N 1
ATOM 651 C CA . ARG A 1 84 ? -7.146 -5.192 6.090 1.00 93.12 84 ARG A CA 1
ATOM 652 C C . ARG A 1 84 ? -7.332 -5.294 4.578 1.00 93.12 84 ARG A C 1
ATOM 654 O O . ARG A 1 84 ? -7.235 -6.391 4.041 1.00 93.12 84 ARG A O 1
ATOM 661 N N . ALA A 1 85 ? -7.615 -4.180 3.906 1.00 94.75 85 ALA A N 1
ATOM 662 C CA . ALA A 1 85 ? -7.682 -4.112 2.451 1.00 94.75 85 ALA A CA 1
ATOM 663 C C . ALA A 1 85 ? -6.293 -4.045 1.792 1.00 94.75 85 ALA A C 1
A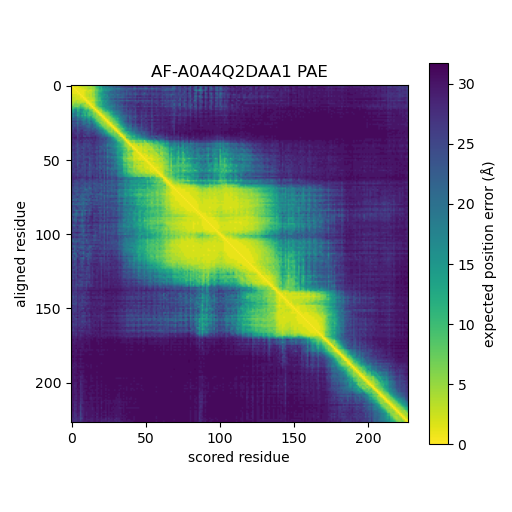TOM 665 O O . ALA A 1 85 ? -6.203 -4.153 0.568 1.00 94.75 85 ALA A O 1
ATOM 666 N N . VAL A 1 86 ? -5.225 -3.851 2.575 1.00 94.81 86 VAL A N 1
ATOM 667 C CA . VAL A 1 86 ? -3.858 -3.809 2.056 1.00 94.81 86 VAL A CA 1
ATOM 668 C C . VAL A 1 86 ? -3.414 -5.224 1.638 1.00 94.81 86 VAL A C 1
ATOM 670 O O . VAL A 1 86 ? -3.623 -6.170 2.399 1.00 94.81 86 VAL A O 1
ATOM 673 N N . PRO A 1 87 ? -2.788 -5.384 0.456 1.00 95.00 87 PRO A N 1
ATOM 674 C CA . PRO A 1 87 ? -2.197 -6.650 0.026 1.00 95.00 87 PRO A CA 1
ATOM 675 C C . PRO A 1 87 ? -1.127 -7.197 0.984 1.00 95.00 87 PRO A C 1
ATOM 677 O O . PRO A 1 87 ? -0.482 -6.458 1.735 1.00 95.00 87 PRO A O 1
ATOM 680 N N . ASP A 1 88 ? -0.894 -8.504 0.924 1.00 93.88 88 ASP A N 1
ATOM 681 C CA . ASP A 1 88 ? 0.047 -9.227 1.783 1.00 93.88 88 ASP A CA 1
ATOM 682 C C . ASP A 1 88 ? 1.519 -8.855 1.535 1.00 93.88 88 ASP A C 1
ATOM 684 O O . ASP A 1 88 ? 2.337 -8.939 2.458 1.00 93.88 88 ASP A O 1
ATOM 688 N N . GLU A 1 89 ? 1.864 -8.319 0.357 1.00 94.06 89 GLU A N 1
ATOM 689 C CA . GLU A 1 89 ? 3.213 -7.801 0.075 1.00 94.06 89 GLU A CA 1
ATOM 690 C C . GLU A 1 89 ? 3.580 -6.557 0.912 1.00 94.06 89 GLU A C 1
ATOM 692 O O . GLU A 1 89 ? 4.710 -6.056 0.864 1.00 94.06 89 GLU A O 1
ATOM 697 N N . TYR A 1 90 ? 2.632 -6.035 1.691 1.00 95.12 90 TYR A N 1
ATOM 698 C CA . TYR A 1 90 ? 2.820 -4.950 2.654 1.00 95.12 90 TYR A CA 1
ATOM 699 C C . TYR A 1 90 ? 2.658 -5.431 4.106 1.00 95.12 90 TYR A C 1
ATOM 701 O O . TYR A 1 90 ? 2.496 -4.609 5.005 1.00 95.12 90 TYR A O 1
ATOM 709 N N . SER A 1 91 ? 2.735 -6.740 4.363 1.00 95.00 91 SER A N 1
ATOM 710 C CA . SER A 1 91 ? 2.560 -7.345 5.694 1.00 95.00 91 SER A CA 1
ATOM 711 C C . SER A 1 91 ? 3.373 -6.665 6.800 1.00 95.00 91 SER A C 1
ATOM 713 O O . SER A 1 91 ? 2.813 -6.316 7.834 1.00 95.00 91 SER A O 1
ATOM 715 N N . HIS A 1 92 ? 4.660 -6.389 6.576 1.00 94.94 92 HIS A N 1
ATOM 716 C CA . HIS A 1 92 ? 5.508 -5.693 7.555 1.00 94.94 92 HIS A CA 1
ATOM 717 C C . HIS A 1 92 ? 5.004 -4.287 7.898 1.00 94.94 92 HIS A C 1
ATOM 719 O O . HIS A 1 92 ? 5.034 -3.869 9.054 1.00 94.94 92 HIS A O 1
ATOM 725 N N . PHE A 1 93 ? 4.525 -3.562 6.890 1.00 95.81 93 PHE A N 1
ATOM 726 C CA . PHE A 1 93 ? 3.973 -2.229 7.069 1.00 95.81 93 PHE A CA 1
ATOM 727 C C . PHE A 1 93 ? 2.624 -2.288 7.805 1.00 95.81 93 PHE A C 1
ATOM 729 O O . PHE A 1 93 ? 2.407 -1.529 8.745 1.00 95.81 93 PHE A O 1
ATOM 736 N N . VAL A 1 94 ? 1.767 -3.257 7.469 1.00 96.00 94 VAL A N 1
ATOM 737 C CA . VAL A 1 94 ? 0.521 -3.534 8.202 1.00 96.00 94 VAL A CA 1
ATOM 738 C C . VAL A 1 94 ? 0.802 -3.869 9.669 1.00 96.00 94 VAL A C 1
ATOM 740 O O . VAL A 1 94 ? 0.148 -3.316 10.548 1.00 96.00 94 VAL A O 1
ATOM 743 N N . SER A 1 95 ? 1.802 -4.708 9.960 1.00 95.19 95 SER A N 1
ATOM 744 C CA . SER A 1 95 ? 2.223 -4.982 11.339 1.00 95.19 95 SER A CA 1
ATOM 745 C C . SER A 1 95 ? 2.651 -3.705 12.059 1.00 95.19 95 SER A C 1
ATOM 747 O O . SER A 1 95 ? 2.230 -3.488 13.188 1.00 95.19 95 SER A O 1
ATOM 749 N N . SER A 1 96 ? 3.419 -2.828 11.404 1.00 94.31 96 SER A N 1
ATOM 750 C CA . SER A 1 96 ? 3.819 -1.542 11.988 1.00 94.31 96 SER A CA 1
ATOM 751 C C . SER A 1 96 ? 2.626 -0.639 12.311 1.00 94.31 96 SER A C 1
ATOM 753 O O . SER A 1 96 ? 2.657 0.031 13.337 1.00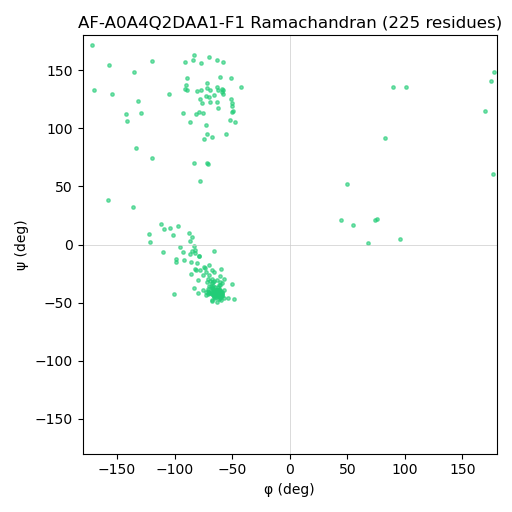 94.31 96 SER A O 1
ATOM 755 N N . LEU A 1 97 ? 1.590 -0.616 11.466 1.00 94.31 97 LEU A N 1
ATOM 756 C CA . LEU A 1 97 ? 0.369 0.152 11.732 1.00 94.31 97 LEU A CA 1
ATOM 757 C C . LEU A 1 97 ? -0.409 -0.406 12.926 1.00 94.31 97 LEU A C 1
ATOM 759 O O . LEU A 1 97 ? -0.902 0.359 13.745 1.00 94.31 97 LEU A O 1
ATOM 763 N N . LEU A 1 98 ? -0.500 -1.733 13.044 1.00 92.00 98 LEU A N 1
ATOM 764 C CA . LEU A 1 98 ? -1.208 -2.393 14.146 1.00 92.00 98 LEU A CA 1
ATOM 765 C C . LEU A 1 98 ? -0.496 -2.252 15.499 1.00 92.00 98 LEU A C 1
ATOM 767 O O . LEU A 1 98 ? -1.125 -2.461 16.531 1.00 92.00 98 LEU A O 1
ATOM 771 N N . LEU A 1 99 ? 0.794 -1.907 15.502 1.00 93.50 99 LEU A N 1
ATOM 772 C CA . LEU A 1 99 ? 1.538 -1.585 16.721 1.00 93.50 99 LEU A CA 1
ATOM 773 C C . LEU A 1 99 ? 1.261 -0.165 17.239 1.00 93.50 99 LEU A C 1
ATOM 775 O O . LEU A 1 99 ? 1.702 0.156 18.337 1.00 93.50 99 LEU A O 1
ATOM 779 N N . MET A 1 100 ? 0.577 0.688 16.471 1.00 88.31 100 MET A N 1
ATOM 780 C CA . MET A 1 100 ? 0.299 2.062 16.882 1.00 88.31 100 MET A CA 1
ATOM 781 C C . MET A 1 100 ? -0.837 2.115 17.907 1.00 88.31 100 MET A C 1
ATOM 783 O O . MET A 1 100 ? -1.911 1.561 17.690 1.00 88.31 100 MET A O 1
ATOM 787 N N . ASP A 1 101 ? -0.627 2.867 18.986 1.00 85.31 101 ASP A N 1
ATOM 788 C CA . ASP A 1 101 ? -1.584 3.032 20.090 1.00 85.31 101 ASP A CA 1
ATOM 789 C C . ASP A 1 101 ? -2.864 3.769 19.661 1.00 85.31 101 ASP A C 1
ATOM 791 O O . ASP A 1 101 ? -3.911 3.653 20.300 1.00 85.31 101 ASP A O 1
ATOM 795 N N . LYS A 1 102 ? -2.783 4.562 18.585 1.00 83.88 102 LYS A N 1
ATOM 796 C CA . LYS A 1 102 ? -3.906 5.310 18.015 1.00 83.88 102 LYS A CA 1
ATOM 797 C C . LYS A 1 102 ? -3.971 5.095 16.515 1.00 83.88 102 LYS A C 1
ATOM 799 O O . LYS A 1 102 ? -3.019 5.388 15.794 1.00 83.88 102 LYS A O 1
ATOM 804 N N . LEU A 1 103 ? -5.126 4.612 16.070 1.00 86.62 103 LEU A N 1
ATOM 805 C CA . LEU A 1 103 ? -5.367 4.234 14.688 1.00 86.62 103 LEU A CA 1
ATOM 806 C C . LEU A 1 103 ? -6.512 5.051 14.078 1.00 86.62 103 LEU A C 1
ATOM 808 O O . LEU A 1 103 ? -7.630 4.566 13.888 1.00 86.62 103 LEU A O 1
ATOM 812 N N . ASP A 1 104 ? -6.237 6.312 13.765 1.00 90.25 104 ASP A N 1
ATOM 813 C CA . ASP A 1 104 ? -7.177 7.184 13.071 1.00 90.25 104 ASP A CA 1
ATOM 814 C C . ASP A 1 104 ? -7.001 7.130 11.546 1.00 90.25 104 ASP A C 1
ATOM 816 O O . ASP A 1 104 ? -5.957 6.765 11.000 1.00 90.25 104 ASP A O 1
ATOM 820 N N . LYS A 1 105 ? -8.070 7.494 10.838 1.00 90.81 105 LYS A N 1
ATOM 821 C CA . LYS A 1 105 ? -8.123 7.453 9.376 1.00 90.81 105 LYS A CA 1
ATOM 822 C C . LYS A 1 105 ? -7.040 8.318 8.721 1.00 90.81 105 LYS A C 1
ATOM 824 O O . LYS A 1 105 ? -6.470 7.899 7.714 1.00 90.81 105 LYS A O 1
ATOM 829 N N . ASP A 1 106 ? -6.778 9.503 9.264 1.00 92.69 106 ASP A N 1
ATOM 830 C CA . ASP A 1 106 ? -5.846 10.458 8.665 1.00 92.69 106 ASP A CA 1
ATOM 831 C C . ASP A 1 106 ? -4.401 9.984 8.839 1.00 92.69 106 ASP A C 1
ATOM 833 O O . ASP A 1 106 ? -3.633 9.987 7.876 1.00 92.69 106 ASP A O 1
ATOM 837 N N . THR A 1 107 ? -4.066 9.448 10.013 1.00 93.56 107 THR A N 1
ATOM 838 C CA . THR A 1 107 ? -2.778 8.797 10.269 1.00 93.56 107 THR A CA 1
ATOM 839 C C . THR A 1 107 ? -2.549 7.595 9.356 1.00 93.56 107 THR A C 1
ATOM 841 O O . THR A 1 107 ? -1.482 7.494 8.748 1.00 93.56 107 THR A O 1
ATOM 844 N N . VAL A 1 108 ? -3.542 6.714 9.174 1.00 94.75 108 VAL A N 1
ATOM 845 C CA . VAL A 1 108 ? -3.422 5.572 8.245 1.00 94.75 108 VAL A CA 1
ATOM 846 C C . VAL A 1 108 ? -3.211 6.054 6.807 1.00 94.75 108 VAL A C 1
ATOM 848 O O . VAL A 1 108 ? -2.328 5.554 6.107 1.00 94.75 108 VAL A O 1
ATOM 851 N N . HIS A 1 109 ? -3.961 7.067 6.367 1.00 94.19 109 HIS A N 1
ATOM 852 C CA . HIS A 1 109 ? -3.764 7.673 5.050 1.00 94.19 109 HIS A CA 1
ATOM 853 C C . HIS A 1 109 ? -2.361 8.269 4.882 1.00 94.19 109 HIS A C 1
ATOM 855 O O . HIS A 1 109 ? -1.709 8.035 3.863 1.00 94.19 109 HIS A O 1
ATOM 861 N N . GLN A 1 110 ? -1.873 9.023 5.866 1.00 95.31 110 GLN A N 1
ATOM 862 C CA . GLN A 1 110 ? -0.541 9.616 5.812 1.00 95.31 110 GLN A CA 1
ATOM 863 C C . GLN A 1 110 ? 0.550 8.539 5.788 1.00 95.31 110 GLN A C 1
ATOM 865 O O . GLN A 1 110 ? 1.528 8.663 5.044 1.00 95.31 110 GLN A O 1
ATOM 870 N N . ALA A 1 111 ? 0.379 7.465 6.555 1.00 95.62 111 ALA A N 1
ATOM 871 C CA . ALA A 1 111 ? 1.299 6.340 6.560 1.00 95.62 111 ALA A CA 1
ATOM 872 C C . ALA A 1 111 ? 1.344 5.643 5.191 1.00 95.62 111 ALA A C 1
ATOM 874 O O . ALA A 1 111 ? 2.436 5.363 4.698 1.00 95.62 111 ALA A O 1
ATOM 875 N N . PHE A 1 112 ? 0.196 5.454 4.525 1.00 95.81 112 PHE A N 1
ATOM 876 C CA . PHE A 1 112 ? 0.150 4.928 3.153 1.00 95.81 112 PHE A CA 1
ATOM 877 C C . PHE A 1 112 ? 0.916 5.815 2.170 1.00 95.81 112 PHE A C 1
ATOM 879 O O . PHE A 1 112 ? 1.738 5.315 1.403 1.00 95.81 112 PHE A O 1
ATOM 886 N N . LEU A 1 113 ? 0.691 7.132 2.206 1.00 96.12 113 LEU A N 1
ATOM 887 C CA . LEU A 1 113 ? 1.414 8.070 1.341 1.00 96.12 113 LEU A CA 1
ATOM 888 C C . LEU A 1 113 ? 2.924 8.023 1.598 1.00 96.12 113 LEU A C 1
ATOM 890 O O . LEU A 1 113 ? 3.720 8.062 0.659 1.00 96.12 113 LEU A O 1
ATOM 894 N N . THR A 1 114 ? 3.316 7.912 2.865 1.00 96.12 114 THR A N 1
ATOM 895 C CA . THR A 1 114 ? 4.720 7.860 3.273 1.00 96.12 114 THR A CA 1
ATOM 896 C C . THR A 1 114 ? 5.394 6.576 2.792 1.00 96.12 114 THR A C 1
ATOM 898 O O . THR A 1 114 ? 6.452 6.653 2.167 1.00 96.12 114 THR A O 1
ATOM 901 N N . GLU A 1 115 ? 4.781 5.411 3.014 1.00 95.81 115 GLU A N 1
ATOM 902 C CA . GLU A 1 115 ? 5.313 4.119 2.552 1.00 95.81 115 GLU A CA 1
ATOM 903 C C . GLU A 1 115 ? 5.425 4.076 1.025 1.00 95.81 115 GLU A C 1
ATOM 905 O O . GLU A 1 115 ? 6.437 3.637 0.478 1.00 95.81 115 GLU A O 1
ATOM 910 N N . GLU A 1 116 ? 4.429 4.607 0.318 1.00 95.44 116 GLU A N 1
ATOM 911 C CA . GLU A 1 116 ? 4.439 4.685 -1.139 1.00 95.44 116 GLU A CA 1
ATOM 912 C C . GLU A 1 116 ? 5.602 5.552 -1.661 1.00 95.44 116 GLU A C 1
ATOM 914 O O . GLU A 1 116 ? 6.319 5.163 -2.588 1.00 95.44 116 GLU A O 1
ATOM 919 N N . ILE A 1 117 ? 5.859 6.707 -1.038 1.00 96.31 117 ILE A N 1
ATOM 920 C CA . ILE A 1 117 ? 7.021 7.546 -1.371 1.00 96.31 117 ILE A CA 1
ATOM 921 C C . ILE A 1 117 ? 8.329 6.795 -1.092 1.00 96.31 117 ILE A C 1
ATOM 923 O O . ILE A 1 117 ? 9.250 6.836 -1.911 1.00 96.31 117 ILE A O 1
ATOM 927 N N . GLN A 1 118 ? 8.430 6.101 0.044 1.00 95.69 118 GLN A N 1
ATOM 928 C CA . GLN A 1 118 ? 9.628 5.345 0.405 1.00 95.69 118 GLN A CA 1
ATOM 929 C C . GLN A 1 118 ? 9.903 4.198 -0.572 1.00 95.69 118 GLN A C 1
ATOM 931 O O . GLN A 1 118 ? 11.054 4.001 -0.968 1.00 95.69 118 GLN A O 1
ATOM 936 N N . ARG A 1 119 ? 8.870 3.469 -1.008 1.00 93.38 119 ARG A N 1
ATOM 937 C CA . ARG A 1 119 ? 9.003 2.422 -2.032 1.00 93.38 119 ARG A CA 1
ATOM 938 C C . ARG A 1 119 ? 9.467 2.993 -3.363 1.00 93.38 119 ARG A C 1
ATOM 940 O O . ARG A 1 119 ? 10.389 2.441 -3.961 1.00 93.38 119 ARG A O 1
ATOM 947 N N . ARG A 1 120 ? 8.903 4.125 -3.797 1.00 94.50 120 ARG A N 1
ATOM 948 C CA . ARG A 1 120 ? 9.345 4.803 -5.025 1.00 94.50 120 ARG A CA 1
ATOM 949 C C . ARG A 1 120 ? 10.809 5.234 -4.961 1.00 94.50 120 ARG A C 1
ATOM 951 O O . ARG A 1 120 ? 11.530 5.042 -5.936 1.00 94.50 120 ARG A O 1
ATOM 958 N N . ARG A 1 121 ? 11.271 5.755 -3.819 1.00 93.81 121 ARG A N 1
ATOM 959 C CA . ARG A 1 121 ? 12.691 6.098 -3.614 1.00 93.81 121 ARG A CA 1
ATOM 960 C C . ARG A 1 121 ? 13.587 4.864 -3.679 1.00 93.81 121 ARG A C 1
ATOM 962 O O . ARG A 1 121 ? 14.516 4.851 -4.473 1.00 93.81 121 ARG A O 1
ATOM 969 N N . ARG A 1 122 ? 13.243 3.790 -2.959 1.00 91.56 122 ARG A N 1
ATOM 970 C CA . ARG A 1 122 ? 13.987 2.517 -3.003 1.00 91.56 122 ARG A CA 1
ATOM 971 C C . ARG A 1 122 ? 14.074 1.934 -4.415 1.00 91.56 122 ARG A C 1
ATOM 973 O O . ARG A 1 122 ? 15.121 1.425 -4.798 1.00 91.56 122 ARG A O 1
ATOM 980 N N . ALA A 1 123 ? 12.999 2.026 -5.197 1.00 92.06 123 ALA A N 1
ATOM 981 C CA . ALA A 1 123 ? 13.008 1.597 -6.592 1.00 92.06 123 ALA A CA 1
ATOM 982 C C . ALA A 1 123 ? 13.939 2.466 -7.456 1.00 92.06 123 ALA A C 1
ATOM 984 O O . ALA A 1 123 ? 14.715 1.929 -8.243 1.00 92.06 123 ALA A O 1
ATOM 985 N N . ALA A 1 124 ? 13.910 3.792 -7.290 1.00 88.44 124 ALA A N 1
ATOM 986 C CA . ALA A 1 124 ? 14.807 4.704 -8.000 1.00 88.44 124 ALA A CA 1
ATOM 987 C C . ALA A 1 124 ? 16.284 4.484 -7.623 1.00 88.44 124 ALA A C 1
ATOM 989 O O . ALA A 1 124 ? 17.147 4.459 -8.500 1.00 88.44 124 ALA A O 1
ATOM 990 N N . ASP A 1 125 ? 16.565 4.253 -6.341 1.00 88.56 125 ASP A N 1
ATOM 991 C CA . ASP A 1 125 ? 17.907 3.951 -5.842 1.00 88.56 125 ASP A CA 1
ATOM 992 C C . ASP A 1 125 ? 18.404 2.591 -6.354 1.00 88.56 125 ASP A C 1
ATOM 994 O O . ASP A 1 125 ? 19.554 2.452 -6.757 1.00 88.56 125 ASP A O 1
ATOM 998 N N . ALA A 1 126 ? 17.533 1.582 -6.432 1.00 87.44 126 ALA A N 1
ATOM 999 C CA . ALA A 1 126 ? 17.887 0.299 -7.037 1.00 87.44 126 ALA A CA 1
ATOM 1000 C C . ALA A 1 126 ? 18.251 0.452 -8.527 1.00 87.44 126 ALA A C 1
ATOM 1002 O O . ALA A 1 126 ? 19.213 -0.161 -9.001 1.00 87.44 126 ALA A O 1
ATOM 1003 N N . VAL A 1 127 ? 17.527 1.301 -9.266 1.00 88.12 127 VAL A N 1
ATOM 1004 C CA . VAL A 1 127 ? 17.841 1.624 -10.668 1.00 88.12 127 VAL A CA 1
ATOM 1005 C C . VAL A 1 127 ? 19.173 2.364 -10.775 1.00 88.12 127 VAL A C 1
ATOM 1007 O O . VAL A 1 127 ? 19.983 2.018 -11.634 1.00 88.12 127 VAL A O 1
ATOM 1010 N N . SER A 1 128 ? 19.440 3.341 -9.904 1.00 85.25 128 SER A N 1
ATOM 1011 C CA . SER A 1 128 ? 20.695 4.100 -9.930 1.00 85.25 128 SER A CA 1
ATOM 1012 C C . SER A 1 128 ? 21.901 3.221 -9.586 1.00 85.25 128 SER A C 1
ATOM 1014 O O . SER A 1 128 ? 22.898 3.255 -10.305 1.00 85.25 128 SER A O 1
ATOM 1016 N N . VAL A 1 129 ? 21.794 2.349 -8.579 1.00 84.38 129 VAL A N 1
ATOM 1017 C CA . VAL A 1 129 ? 22.831 1.360 -8.240 1.00 84.38 129 VAL A CA 1
ATOM 1018 C C . VAL A 1 129 ? 23.076 0.404 -9.408 1.00 84.38 129 VAL A C 1
ATOM 1020 O O . VAL A 1 129 ? 24.226 0.142 -9.755 1.00 84.38 129 VAL A O 1
ATOM 1023 N N . THR A 1 130 ? 22.015 -0.065 -10.070 1.00 85.81 130 THR A N 1
ATOM 1024 C CA . THR A 1 130 ? 22.132 -0.930 -11.256 1.00 85.81 130 THR A CA 1
ATOM 1025 C C . THR A 1 130 ? 22.810 -0.200 -12.418 1.00 85.81 130 THR A C 1
ATOM 1027 O O . THR A 1 130 ? 23.688 -0.761 -13.070 1.00 85.81 130 THR A O 1
ATOM 1030 N N . ALA A 1 131 ? 22.465 1.066 -12.660 1.00 81.44 131 ALA A N 1
ATOM 1031 C CA . ALA A 1 131 ? 23.102 1.886 -13.686 1.00 81.44 131 ALA A CA 1
ATOM 1032 C C . ALA A 1 131 ? 24.586 2.141 -13.375 1.00 81.44 131 ALA A C 1
ATOM 1034 O O . ALA A 1 131 ? 25.418 2.049 -14.272 1.00 81.44 131 ALA A O 1
ATOM 1035 N N . MET A 1 132 ? 24.941 2.386 -12.110 1.00 80.44 132 MET A N 1
ATOM 1036 C CA . MET A 1 132 ? 26.334 2.542 -11.676 1.00 80.44 132 MET A CA 1
ATOM 1037 C C . MET A 1 132 ? 27.125 1.231 -11.788 1.00 80.44 132 MET A C 1
ATOM 1039 O O . MET A 1 132 ? 28.287 1.244 -12.197 1.00 80.44 132 MET A O 1
ATOM 1043 N N . ALA A 1 133 ? 26.505 0.087 -11.494 1.00 80.88 133 ALA A N 1
ATOM 1044 C CA . ALA A 1 133 ? 27.089 -1.231 -11.734 1.00 80.88 133 ALA A CA 1
ATOM 1045 C C . ALA A 1 133 ? 27.305 -1.493 -13.239 1.00 80.88 133 ALA A C 1
ATOM 1047 O O . ALA A 1 133 ? 28.343 -2.015 -13.637 1.00 80.88 133 ALA A O 1
ATOM 1048 N N . ALA A 1 134 ? 26.368 -1.072 -14.093 1.00 78.19 134 ALA A N 1
ATOM 1049 C CA . ALA A 1 134 ? 26.499 -1.190 -15.544 1.00 78.19 134 ALA A CA 1
ATOM 1050 C C . ALA A 1 134 ? 27.554 -0.228 -16.115 1.00 78.19 134 ALA A C 1
ATOM 1052 O O . ALA A 1 134 ? 28.306 -0.601 -17.009 1.00 78.19 134 ALA A O 1
ATOM 1053 N N . ALA A 1 135 ? 27.650 0.991 -15.581 1.00 74.62 135 ALA A N 1
ATOM 1054 C CA . ALA A 1 135 ? 28.646 1.981 -15.984 1.00 74.62 135 ALA A CA 1
ATOM 1055 C C . ALA A 1 135 ? 30.066 1.620 -15.523 1.00 74.62 135 ALA A C 1
ATOM 1057 O O . ALA A 1 135 ? 31.037 1.972 -16.188 1.00 74.62 135 ALA A O 1
ATOM 1058 N N . SER A 1 136 ? 30.195 0.910 -14.398 1.00 71.88 136 SER A N 1
ATOM 1059 C CA . SER A 1 136 ? 31.478 0.373 -13.931 1.00 71.88 136 SER A CA 1
ATOM 1060 C C . SER A 1 136 ? 31.858 -0.951 -14.597 1.00 71.88 136 SER A C 1
ATOM 1062 O O . SER A 1 136 ? 32.996 -1.403 -14.440 1.00 71.88 136 SER A O 1
ATOM 1064 N N . ALA A 1 137 ? 30.963 -1.555 -15.387 1.00 71.69 137 ALA A N 1
ATOM 1065 C CA . ALA A 1 137 ? 31.332 -2.684 -16.222 1.00 71.69 137 ALA A CA 1
ATOM 1066 C C . ALA A 1 137 ? 32.392 -2.229 -17.245 1.00 71.69 137 ALA A C 1
ATOM 1068 O O . ALA A 1 137 ? 32.241 -1.180 -17.878 1.00 71.69 137 ALA A O 1
ATOM 1069 N N . PRO A 1 138 ? 33.487 -2.990 -17.424 1.00 69.69 138 PRO A N 1
ATOM 1070 C CA . PRO A 1 138 ? 34.534 -2.611 -18.360 1.00 69.69 138 PRO A CA 1
ATOM 1071 C C . PRO A 1 138 ? 33.935 -2.468 -19.760 1.00 69.69 138 PRO A C 1
ATOM 1073 O O . PRO A 1 138 ? 33.251 -3.378 -20.223 1.00 69.69 138 PRO A O 1
ATOM 1076 N N . LEU A 1 139 ? 34.212 -1.342 -20.430 1.00 76.12 139 LEU A N 1
ATOM 1077 C CA . LEU A 1 139 ? 33.799 -1.075 -21.811 1.00 76.12 139 LEU A CA 1
ATOM 1078 C C . LEU A 1 139 ? 34.308 -2.203 -22.721 1.00 76.12 139 LEU A C 1
ATOM 1080 O O . LEU A 1 139 ? 35.470 -2.206 -23.142 1.00 76.12 139 LEU A O 1
ATOM 1084 N N . GLN A 1 140 ? 33.451 -3.191 -22.975 1.00 86.38 140 GLN A N 1
ATOM 1085 C CA . GLN A 1 140 ? 33.693 -4.277 -23.912 1.00 86.38 140 GLN A CA 1
ATOM 1086 C C . GLN A 1 140 ? 33.209 -3.844 -25.288 1.00 86.38 140 GLN A C 1
ATOM 1088 O O . GLN A 1 140 ? 32.110 -3.319 -25.447 1.00 86.38 140 GLN A O 1
ATOM 1093 N N . CYS A 1 141 ? 34.035 -4.068 -26.303 1.00 90.00 141 CYS A N 1
ATOM 1094 C CA . CYS A 1 141 ? 33.621 -3.841 -27.675 1.00 90.00 141 CYS A CA 1
ATOM 1095 C C . CYS A 1 141 ? 32.464 -4.787 -28.031 1.00 90.00 141 CYS A C 1
ATOM 1097 O O . CYS A 1 141 ? 32.645 -6.000 -28.000 1.00 90.00 141 CYS A O 1
ATOM 1099 N N . GLU A 1 142 ? 31.317 -4.256 -28.452 1.00 88.44 142 GLU A N 1
ATOM 1100 C CA . GLU A 1 142 ? 30.129 -5.055 -28.796 1.00 88.44 142 GLU A CA 1
ATOM 1101 C C . GLU A 1 142 ? 30.371 -6.042 -29.956 1.00 88.44 142 GLU A C 1
ATOM 1103 O O . GLU A 1 142 ? 29.778 -7.114 -30.007 1.00 88.44 142 GLU A O 1
ATOM 1108 N N . PHE A 1 143 ? 31.312 -5.738 -30.858 1.00 91.94 143 PHE A N 1
ATOM 1109 C CA . PHE A 1 143 ? 31.621 -6.594 -32.007 1.00 91.94 143 PHE A CA 1
ATOM 1110 C C . PHE A 1 143 ? 32.582 -7.752 -31.696 1.00 91.94 143 PHE A C 1
ATOM 1112 O O . PHE A 1 143 ? 32.466 -8.824 -32.284 1.00 91.94 143 PHE A O 1
ATOM 1119 N N . CYS A 1 144 ? 33.583 -7.539 -30.831 1.00 92.94 144 CYS A N 1
ATOM 1120 C CA . CYS A 1 144 ? 34.620 -8.548 -30.557 1.00 92.94 144 CYS A CA 1
ATOM 1121 C C . CYS A 1 144 ? 34.728 -8.978 -29.088 1.00 92.94 144 CYS A C 1
ATOM 1123 O O . CYS A 1 144 ? 35.611 -9.769 -28.758 1.00 92.94 144 CYS A O 1
ATOM 1125 N N . SER A 1 145 ? 33.868 -8.438 -28.222 1.00 88.62 145 SER A N 1
ATOM 1126 C CA . SER A 1 145 ? 33.755 -8.707 -26.780 1.00 88.62 145 SER A CA 1
ATOM 1127 C C . SER A 1 145 ? 35.045 -8.502 -25.976 1.00 88.62 145 SER A C 1
ATOM 1129 O O . SER A 1 145 ? 35.164 -8.969 -24.847 1.00 88.62 145 SER A O 1
ATOM 1131 N N . ARG A 1 146 ? 36.040 -7.798 -26.534 1.00 87.62 146 ARG A N 1
ATOM 1132 C CA . ARG A 1 146 ? 37.295 -7.480 -25.838 1.00 87.62 146 ARG A CA 1
ATOM 1133 C C . ARG A 1 146 ? 37.175 -6.138 -25.112 1.00 87.62 146 ARG A C 1
ATOM 1135 O O . ARG A 1 146 ? 36.720 -5.176 -25.737 1.00 87.62 146 ARG A O 1
ATOM 1142 N N . PRO A 1 147 ? 37.607 -6.043 -23.843 1.00 87.19 147 PRO A N 1
ATOM 1143 C CA . PRO A 1 147 ? 37.621 -4.783 -23.111 1.00 87.19 147 PRO A CA 1
ATOM 1144 C C . PRO A 1 147 ? 38.684 -3.812 -23.654 1.00 87.19 147 PRO A C 1
ATOM 1146 O O . PRO A 1 147 ? 39.623 -4.218 -24.344 1.00 87.19 147 PRO A O 1
ATOM 1149 N N . GLY A 1 148 ? 38.543 -2.524 -23.330 1.00 87.00 148 GLY A N 1
ATOM 1150 C CA . GLY A 1 148 ? 39.581 -1.503 -23.544 1.00 87.00 148 GLY A CA 1
ATOM 1151 C C . GLY A 1 148 ? 39.462 -0.688 -24.835 1.00 87.00 148 GLY A C 1
ATOM 1152 O O . GLY A 1 148 ? 40.343 0.118 -25.122 1.00 87.00 148 GLY A O 1
ATOM 1153 N N . HIS A 1 149 ? 38.395 -0.874 -25.619 1.00 88.12 149 HIS A N 1
ATOM 1154 C CA . HIS A 1 149 ? 38.079 -0.014 -26.763 1.00 88.12 149 HIS A CA 1
ATOM 1155 C C . HIS A 1 149 ? 36.586 -0.071 -27.128 1.00 88.12 149 HIS A C 1
ATOM 1157 O O . HIS A 1 149 ? 35.917 -1.074 -26.882 1.00 88.12 149 HIS A O 1
ATOM 1163 N N . ALA A 1 150 ? 36.073 0.994 -27.750 1.00 89.38 150 ALA A N 1
ATOM 1164 C CA . ALA A 1 150 ? 34.709 1.053 -28.277 1.00 89.38 150 ALA A CA 1
ATOM 1165 C C . ALA A 1 150 ? 34.616 0.416 -29.678 1.00 89.38 150 ALA A C 1
ATOM 1167 O O . ALA A 1 150 ? 35.619 0.255 -30.374 1.00 89.38 150 ALA A O 1
ATOM 1168 N N . GLN A 1 151 ? 33.405 0.087 -30.144 1.00 89.56 151 GLN A N 1
ATOM 1169 C CA . GLN A 1 151 ? 33.200 -0.472 -31.490 1.00 89.56 151 GLN A CA 1
ATOM 1170 C C . GLN A 1 151 ? 33.713 0.450 -32.609 1.00 89.56 151 GLN A C 1
ATOM 1172 O O . GLN A 1 151 ? 34.244 -0.043 -33.605 1.00 89.56 151 GLN A O 1
ATOM 1177 N N . SER A 1 152 ? 33.635 1.771 -32.423 1.00 88.94 152 SER A N 1
ATOM 1178 C CA . SER A 1 152 ? 34.139 2.767 -33.379 1.00 88.94 152 SER A CA 1
ATOM 1179 C C . SER A 1 152 ? 35.647 2.663 -33.628 1.00 88.94 152 SER A C 1
ATOM 1181 O O . SER A 1 152 ? 36.103 2.909 -34.741 1.00 88.94 152 SER A O 1
ATOM 1183 N N . THR A 1 153 ? 36.425 2.252 -32.624 1.00 90.56 153 THR A N 1
ATOM 1184 C CA . THR A 1 153 ? 37.883 2.075 -32.720 1.00 90.56 153 THR A CA 1
ATOM 1185 C C . THR A 1 153 ? 38.293 0.609 -32.891 1.00 90.56 153 THR A C 1
ATOM 1187 O O . THR A 1 153 ? 39.481 0.274 -32.878 1.00 90.56 153 THR A O 1
ATOM 1190 N N . CYS A 1 154 ? 37.327 -0.294 -33.095 1.00 93.94 154 CYS A N 1
ATOM 1191 C CA . CYS A 1 154 ? 37.588 -1.718 -33.237 1.00 93.94 154 CYS A CA 1
ATOM 1192 C C . CYS A 1 154 ? 38.177 -2.054 -34.610 1.00 93.94 154 CYS A C 1
ATOM 1194 O O . CYS A 1 154 ? 37.506 -2.010 -35.642 1.00 93.94 154 CYS A O 1
ATOM 1196 N N . ARG A 1 155 ? 39.439 -2.496 -34.617 1.00 93.50 155 ARG A N 1
ATOM 1197 C CA . ARG A 1 155 ? 40.133 -2.930 -35.843 1.00 93.50 155 ARG A CA 1
ATOM 1198 C C . ARG A 1 155 ? 39.454 -4.127 -36.511 1.00 93.50 155 ARG A C 1
ATOM 1200 O O . ARG A 1 155 ? 39.449 -4.212 -37.736 1.00 93.50 155 ARG A O 1
ATOM 1207 N N . THR A 1 156 ? 38.891 -5.049 -35.729 1.00 94.31 156 THR A N 1
ATOM 1208 C CA . THR A 1 156 ? 38.174 -6.219 -36.260 1.00 94.31 156 THR A CA 1
ATOM 1209 C C . THR A 1 156 ? 36.886 -5.791 -36.962 1.00 94.31 156 THR A C 1
ATOM 1211 O O . THR A 1 156 ? 36.620 -6.265 -38.063 1.00 94.31 156 THR A O 1
ATOM 1214 N N . PHE A 1 157 ? 36.137 -4.851 -36.372 1.00 94.56 157 PHE A N 1
ATOM 1215 C CA . PHE A 1 157 ? 34.927 -4.287 -36.973 1.00 94.56 157 PHE A CA 1
ATOM 1216 C C . PHE A 1 157 ? 35.244 -3.512 -38.254 1.00 94.56 157 PHE A C 1
ATOM 1218 O O . PHE A 1 157 ? 34.619 -3.759 -39.281 1.00 94.56 157 PHE A O 1
ATOM 1225 N N . ALA A 1 158 ? 36.272 -2.657 -38.236 1.00 95.31 158 ALA A N 1
ATOM 1226 C CA . ALA A 1 158 ? 36.707 -1.911 -39.417 1.00 95.31 158 ALA A CA 1
ATOM 1227 C C . ALA A 1 158 ? 37.066 -2.844 -40.589 1.00 95.31 158 ALA A C 1
ATOM 1229 O O . ALA A 1 158 ? 36.586 -2.658 -41.707 1.00 95.31 158 ALA A O 1
ATOM 1230 N N . ARG A 1 159 ? 37.839 -3.911 -40.325 1.00 95.44 159 ARG A N 1
ATOM 1231 C CA . ARG A 1 159 ? 38.168 -4.927 -41.342 1.00 95.44 159 ARG A CA 1
ATOM 1232 C C . ARG A 1 159 ? 36.929 -5.670 -41.838 1.00 95.44 159 ARG A C 1
ATOM 1234 O O . ARG A 1 159 ? 36.807 -5.907 -43.036 1.00 95.44 159 ARG A O 1
ATOM 1241 N N . ALA A 1 160 ? 36.021 -6.050 -40.940 1.00 94.00 160 ALA A N 1
ATOM 1242 C CA . ALA A 1 160 ? 34.784 -6.733 -41.309 1.00 94.00 160 ALA A CA 1
ATOM 1243 C C . ALA A 1 160 ? 33.886 -5.847 -42.188 1.00 94.00 160 ALA A C 1
ATOM 1245 O O . ALA A 1 160 ? 33.385 -6.313 -43.209 1.00 94.00 160 ALA A O 1
ATOM 1246 N N . GLN A 1 161 ? 33.746 -4.564 -41.843 1.00 93.56 161 GLN A N 1
ATOM 1247 C CA . GLN A 1 161 ? 32.980 -3.587 -42.612 1.00 93.56 161 GLN A CA 1
ATOM 1248 C C . GLN A 1 161 ? 33.582 -3.363 -44.004 1.00 93.56 161 GLN A C 1
ATOM 1250 O O . GLN A 1 161 ? 32.856 -3.333 -44.997 1.00 93.56 161 GLN A O 1
ATOM 1255 N N . GLU A 1 162 ? 34.907 -3.250 -44.100 1.00 94.12 162 GLU A N 1
ATOM 1256 C CA . GLU A 1 162 ? 35.586 -3.119 -45.388 1.00 94.12 162 GLU A CA 1
ATOM 1257 C C . GLU A 1 162 ? 35.428 -4.381 -46.249 1.00 94.12 162 GLU A C 1
ATOM 1259 O O . GLU A 1 162 ? 35.118 -4.286 -47.437 1.00 94.12 162 GLU A O 1
ATOM 1264 N N . ASN A 1 163 ? 35.566 -5.569 -45.654 1.00 91.75 163 ASN A N 1
ATOM 1265 C CA . ASN A 1 163 ? 35.345 -6.835 -46.351 1.00 91.75 163 ASN A CA 1
ATOM 1266 C C . ASN A 1 163 ? 33.902 -6.958 -46.858 1.00 91.75 163 ASN A C 1
ATOM 1268 O O . ASN A 1 163 ? 33.698 -7.366 -47.999 1.00 91.75 163 ASN A O 1
ATOM 1272 N N . ALA A 1 164 ? 32.912 -6.560 -46.056 1.00 90.25 164 ALA A N 1
ATOM 1273 C CA . ALA A 1 164 ? 31.510 -6.542 -46.464 1.00 90.25 164 ALA A CA 1
ATOM 1274 C C . ALA A 1 164 ? 31.265 -5.566 -47.628 1.00 90.25 164 ALA A C 1
ATOM 1276 O O . ALA A 1 164 ? 30.598 -5.924 -48.596 1.00 90.25 164 ALA A O 1
ATOM 1277 N N . ARG A 1 165 ? 31.869 -4.367 -47.598 1.00 91.44 165 ARG A N 1
ATOM 1278 C CA . ARG A 1 165 ? 31.805 -3.405 -48.715 1.00 91.44 165 ARG A CA 1
ATOM 1279 C C . ARG A 1 165 ? 32.430 -3.964 -49.992 1.00 91.44 165 ARG A C 1
ATOM 1281 O O . ARG A 1 165 ? 31.838 -3.834 -51.057 1.00 91.44 165 ARG A O 1
ATOM 1288 N N . LYS A 1 166 ? 33.583 -4.635 -49.894 1.00 91.00 166 LYS A N 1
ATOM 1289 C CA . LYS A 1 166 ? 34.230 -5.309 -51.035 1.00 91.00 166 LYS A CA 1
ATOM 1290 C C . LYS A 1 166 ? 33.366 -6.442 -51.590 1.00 91.00 166 LYS A C 1
ATOM 1292 O O . LYS A 1 166 ? 33.276 -6.600 -52.803 1.00 91.00 166 LYS A O 1
ATOM 1297 N N . GLN A 1 167 ? 32.700 -7.210 -50.728 1.00 84.88 167 GLN A N 1
AT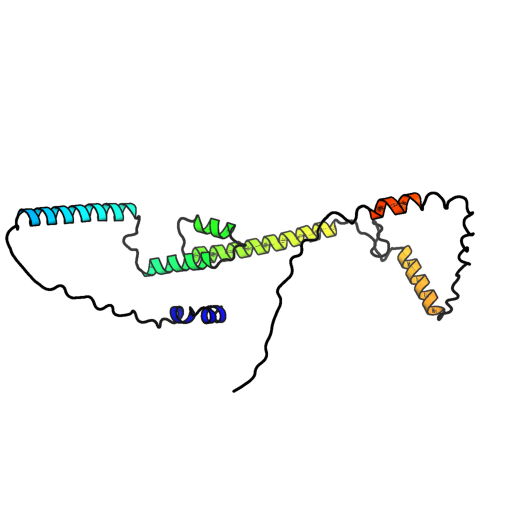OM 1298 C CA .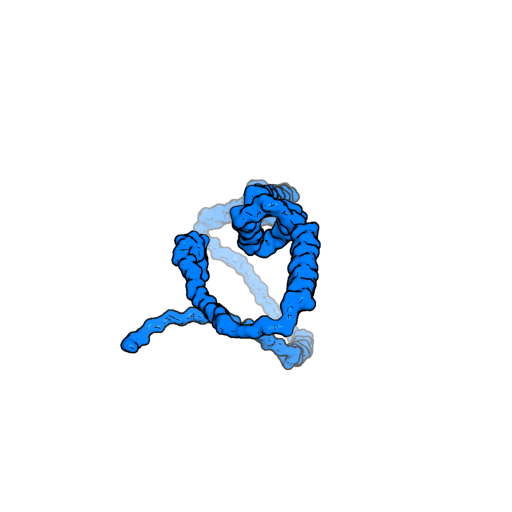 GLN A 1 167 ? 31.772 -8.268 -51.143 1.00 84.88 167 GLN A CA 1
ATOM 1299 C C . GLN A 1 167 ? 30.512 -7.712 -51.820 1.00 84.88 167 GLN A C 1
ATOM 1301 O O . GLN A 1 167 ? 30.070 -8.268 -52.821 1.00 84.88 167 GLN A O 1
ATOM 1306 N N . ALA A 1 168 ? 29.973 -6.591 -51.334 1.00 85.19 168 ALA A N 1
ATOM 1307 C CA . ALA A 1 168 ? 28.847 -5.909 -51.969 1.00 85.19 168 ALA A CA 1
ATOM 1308 C C . ALA A 1 168 ? 29.234 -5.304 -53.331 1.00 85.19 168 ALA A C 1
ATOM 1310 O O . ALA A 1 168 ? 28.493 -5.442 -54.300 1.00 85.19 168 ALA A O 1
ATOM 1311 N N . ALA A 1 169 ? 30.420 -4.695 -53.430 1.00 81.62 169 ALA A N 1
ATOM 1312 C CA . ALA A 1 169 ? 30.930 -4.115 -54.673 1.00 81.62 169 ALA A CA 1
ATOM 1313 C C . ALA A 1 169 ? 31.319 -5.170 -55.725 1.00 81.62 169 ALA A C 1
ATOM 1315 O O . ALA A 1 169 ? 31.276 -4.890 -56.918 1.00 81.62 169 ALA A O 1
ATOM 1316 N N . SER A 1 170 ? 31.685 -6.384 -55.302 1.00 74.12 170 SER A N 1
ATOM 1317 C CA . SER A 1 170 ? 32.064 -7.485 -56.204 1.00 74.12 170 SER A CA 1
ATOM 1318 C C . SER A 1 170 ? 30.882 -8.303 -56.730 1.00 74.12 170 SER A C 1
ATOM 1320 O O . SER A 1 170 ? 31.110 -9.302 -57.407 1.00 74.12 170 SER A O 1
ATOM 1322 N N . GLY A 1 171 ? 29.636 -7.888 -56.460 1.00 60.66 171 GLY A N 1
ATOM 1323 C CA . GLY A 1 171 ? 28.463 -8.381 -57.185 1.00 60.66 171 GLY A CA 1
ATOM 1324 C C . GLY A 1 171 ? 28.380 -9.908 -57.280 1.00 60.66 171 GLY A C 1
ATOM 1325 O O . GLY A 1 171 ? 28.245 -10.456 -58.367 1.00 60.66 171 GLY A O 1
ATOM 1326 N N . GLY A 1 172 ? 28.490 -10.615 -56.152 1.00 58.91 172 GLY A N 1
ATOM 1327 C CA . GLY A 1 172 ? 28.028 -12.003 -56.068 1.00 58.91 172 GLY A CA 1
ATOM 1328 C C . GLY A 1 172 ? 28.887 -13.095 -56.719 1.00 58.91 172 GLY A C 1
ATOM 1329 O O . GLY A 1 172 ? 28.367 -14.187 -56.934 1.00 58.91 172 GLY A O 1
ATOM 1330 N N . THR A 1 173 ? 30.191 -12.924 -56.960 1.00 56.94 173 THR A N 1
ATOM 1331 C CA . THR A 1 173 ? 31.036 -14.091 -57.301 1.00 56.94 173 THR A CA 1
ATOM 1332 C C . THR A 1 173 ? 31.501 -14.834 -56.045 1.00 56.94 173 THR A C 1
ATOM 1334 O O . THR A 1 173 ? 32.680 -14.828 -55.685 1.00 56.94 173 THR A O 1
ATOM 1337 N N . TRP A 1 174 ? 30.568 -15.513 -55.375 1.00 49.03 174 TRP A N 1
ATOM 1338 C CA . TRP A 1 174 ? 30.856 -16.512 -54.339 1.00 49.03 174 TRP A CA 1
ATOM 1339 C C . TRP A 1 174 ? 31.434 -17.781 -54.995 1.00 49.03 174 TRP A C 1
ATOM 1341 O O . TRP A 1 174 ? 30.806 -18.837 -55.035 1.00 49.03 174 TRP A O 1
ATOM 1351 N N . LYS A 1 175 ? 32.669 -17.721 -55.515 1.00 54.12 175 LYS A N 1
ATOM 1352 C CA . LYS A 1 175 ? 33.447 -18.954 -55.695 1.00 54.12 175 LYS A CA 1
ATOM 1353 C C . LYS A 1 175 ? 33.918 -19.392 -54.321 1.00 54.12 175 LYS A C 1
ATOM 1355 O O . LYS A 1 175 ? 34.966 -18.986 -53.824 1.00 54.12 175 LYS A O 1
ATOM 1360 N N . GLN A 1 176 ? 33.083 -20.217 -53.710 1.00 54.22 176 GLN A N 1
ATOM 1361 C CA . GLN A 1 176 ? 33.381 -20.971 -52.515 1.00 54.22 176 GLN A CA 1
ATOM 1362 C C . GLN A 1 176 ? 34.746 -21.651 -52.695 1.00 54.22 176 GLN A C 1
ATOM 1364 O O . GLN A 1 176 ? 34.870 -22.651 -53.400 1.00 54.22 176 GLN A O 1
ATOM 1369 N N . ARG A 1 177 ? 35.792 -21.142 -52.034 1.00 51.81 177 ARG A N 1
ATOM 1370 C CA . ARG A 1 177 ? 36.957 -21.972 -51.713 1.00 51.81 177 ARG A CA 1
ATOM 1371 C C . ARG A 1 177 ? 36.520 -22.948 -50.619 1.00 51.81 177 ARG A C 1
ATOM 1373 O O . ARG A 1 177 ? 36.958 -22.857 -49.478 1.00 51.81 177 ARG A O 1
ATOM 1380 N N . GLN A 1 178 ? 35.655 -23.904 -50.974 1.00 49.66 178 GLN A N 1
ATOM 1381 C CA . GLN A 1 178 ? 35.769 -25.220 -50.367 1.00 49.66 178 GLN A CA 1
ATOM 1382 C C . GLN A 1 178 ? 37.086 -25.764 -50.915 1.00 49.66 178 GLN A C 1
ATOM 1384 O O . GLN A 1 178 ? 37.138 -26.333 -52.002 1.00 49.66 178 GLN A O 1
ATOM 1389 N N . GLY A 1 179 ? 38.180 -25.548 -50.181 1.00 50.47 179 GLY A N 1
ATOM 1390 C CA . GLY A 1 179 ? 39.263 -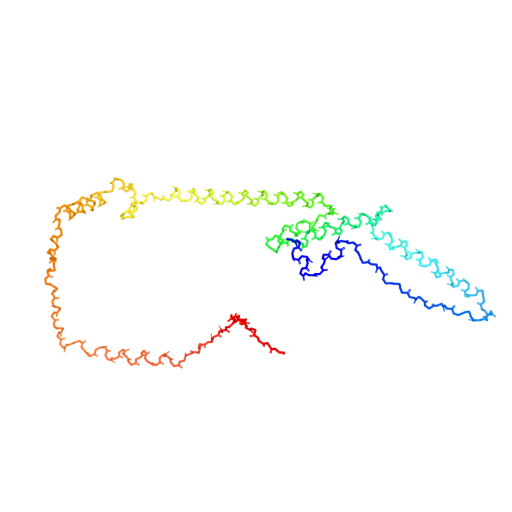26.519 -50.264 1.00 50.47 179 GLY A CA 1
ATOM 1391 C C . GLY A 1 179 ? 38.639 -27.898 -50.030 1.00 50.47 179 GLY A C 1
ATOM 1392 O O . GLY A 1 179 ? 37.671 -27.979 -49.261 1.00 50.47 179 GLY A O 1
ATOM 1393 N N . PRO A 1 180 ? 39.105 -28.960 -50.708 1.00 44.62 180 PRO A N 1
ATOM 1394 C CA . PRO A 1 180 ? 38.538 -30.282 -50.513 1.00 44.62 180 PRO A CA 1
ATOM 1395 C C . PRO A 1 180 ? 38.496 -30.533 -49.011 1.00 44.62 180 PRO A C 1
ATOM 1397 O O . PRO A 1 180 ? 39.528 -30.456 -48.336 1.00 44.62 180 PRO A O 1
ATOM 1400 N N . ARG A 1 181 ? 37.294 -30.793 -48.472 1.00 45.94 181 ARG A N 1
ATOM 1401 C CA . ARG A 1 181 ? 37.205 -31.484 -47.190 1.00 45.94 181 ARG A CA 1
ATOM 1402 C C . ARG A 1 181 ? 38.119 -32.672 -47.383 1.00 45.94 181 ARG A C 1
ATOM 1404 O O . ARG A 1 181 ? 37.865 -33.482 -48.274 1.00 45.94 181 ARG A O 1
ATOM 1411 N N . ARG A 1 182 ? 39.222 -32.725 -46.634 1.00 39.91 182 ARG A N 1
ATOM 1412 C CA . ARG A 1 182 ? 39.995 -33.951 -46.541 1.00 39.91 182 ARG A CA 1
ATOM 1413 C C . ARG A 1 182 ? 38.962 -34.995 -46.159 1.00 39.91 182 ARG A C 1
ATOM 1415 O O . ARG A 1 182 ? 38.422 -34.947 -45.053 1.00 39.91 182 ARG A O 1
ATOM 1422 N N . LEU A 1 183 ? 38.622 -35.852 -47.119 1.00 43.03 183 LEU A N 1
ATOM 1423 C CA . LEU A 1 183 ? 37.956 -37.101 -46.841 1.00 43.03 183 LEU A CA 1
ATOM 1424 C C . LEU A 1 183 ? 38.826 -37.694 -45.742 1.00 43.03 183 LEU A C 1
ATOM 1426 O O . LEU A 1 183 ? 40.028 -37.899 -45.945 1.00 43.03 183 LEU A O 1
ATOM 1430 N N . LYS A 1 184 ? 38.267 -37.819 -44.537 1.00 44.31 184 LYS A N 1
ATOM 1431 C CA . LYS A 1 184 ? 38.924 -38.587 -43.493 1.00 44.31 184 LYS A CA 1
ATOM 1432 C C . LYS A 1 184 ? 39.265 -39.911 -44.166 1.00 44.31 184 LYS A C 1
ATOM 1434 O O . LYS A 1 184 ? 38.367 -40.570 -44.690 1.00 44.31 184 LYS A O 1
ATOM 1439 N N . ARG A 1 185 ? 40.560 -40.237 -44.235 1.00 40.78 185 ARG A N 1
ATOM 1440 C CA . ARG A 1 185 ? 41.005 -41.593 -44.557 1.00 40.78 185 ARG A CA 1
ATOM 1441 C C . ARG A 1 185 ? 40.094 -42.554 -43.784 1.00 40.78 185 ARG A C 1
ATOM 1443 O O . ARG A 1 185 ? 39.851 -42.276 -42.604 1.00 40.78 185 ARG A O 1
ATOM 1450 N N . PRO A 1 186 ? 39.596 -43.638 -44.396 1.00 51.84 186 PRO A N 1
ATOM 1451 C CA . PRO A 1 186 ? 38.987 -44.704 -43.624 1.00 51.84 186 PRO A CA 1
ATOM 1452 C C . PRO A 1 186 ? 39.970 -45.093 -42.519 1.00 51.84 186 PRO A C 1
ATOM 1454 O O . PRO A 1 186 ? 41.158 -45.306 -42.777 1.00 51.84 186 PRO A O 1
ATOM 1457 N N . LEU A 1 187 ? 39.485 -45.061 -41.282 1.00 49.22 187 LEU A N 1
ATOM 1458 C CA . LEU A 1 187 ? 40.242 -45.457 -40.106 1.00 49.22 187 LEU A CA 1
ATOM 1459 C C . LEU A 1 187 ? 40.673 -46.927 -40.289 1.00 49.22 187 LEU A C 1
ATOM 1461 O O . LEU A 1 187 ? 39.839 -47.734 -40.704 1.00 49.22 187 LEU A O 1
ATOM 1465 N N . PRO A 1 188 ? 41.939 -47.296 -40.019 1.00 54.16 188 PRO A N 1
ATOM 1466 C CA . PRO A 1 188 ? 42.365 -48.689 -40.089 1.00 54.16 188 PRO A CA 1
ATOM 1467 C C . PRO A 1 188 ? 41.558 -49.553 -39.099 1.00 54.16 188 PRO A C 1
ATOM 1469 O O . PRO A 1 188 ? 41.235 -49.080 -38.003 1.00 54.16 188 PRO A O 1
ATOM 1472 N N . PRO A 1 189 ? 41.236 -50.813 -39.447 1.00 54.62 189 PRO A N 1
ATOM 1473 C CA . PRO A 1 189 ? 40.400 -51.704 -38.641 1.00 54.62 189 PRO A CA 1
ATOM 1474 C C . PRO A 1 189 ? 41.173 -52.310 -37.456 1.00 54.62 189 PRO A C 1
ATOM 1476 O O . PRO A 1 189 ? 41.225 -53.521 -37.287 1.00 54.62 189 PRO A O 1
ATOM 1479 N N . SER A 1 190 ? 41.781 -51.470 -36.619 1.00 57.12 190 SER A N 1
ATOM 1480 C CA . SER A 1 190 ? 42.456 -51.891 -35.382 1.00 57.12 190 SER A CA 1
ATOM 1481 C C . SER A 1 190 ? 41.912 -51.212 -34.120 1.00 57.12 190 SER A C 1
ATOM 1483 O O . SER A 1 190 ? 42.467 -51.390 -33.043 1.00 57.12 190 SER A O 1
ATOM 1485 N N . GLN A 1 191 ? 40.801 -50.470 -34.216 1.00 53.03 191 GLN A N 1
ATOM 1486 C CA . GLN A 1 191 ? 40.141 -49.821 -33.067 1.00 53.03 191 GLN A CA 1
ATOM 1487 C C . GLN A 1 191 ? 38.607 -49.972 -33.091 1.00 53.03 191 GLN A C 1
ATOM 1489 O O . GLN A 1 191 ? 37.873 -49.096 -32.646 1.00 53.03 191 GLN A O 1
ATOM 1494 N N . LEU A 1 192 ? 38.100 -51.089 -33.626 1.00 49.94 192 LEU A N 1
ATOM 1495 C CA . LEU A 1 192 ? 36.664 -51.425 -33.649 1.00 49.94 192 LEU A CA 1
ATOM 1496 C C . LEU A 1 192 ? 36.277 -52.487 -32.604 1.00 49.94 192 LEU A C 1
ATOM 1498 O O . LEU A 1 192 ? 35.181 -53.031 -32.658 1.00 49.94 192 LEU A O 1
ATOM 1502 N N . GLN A 1 193 ? 37.153 -52.758 -31.629 1.00 53.84 193 GLN A N 1
ATOM 1503 C CA . GLN A 1 193 ? 36.900 -53.725 -30.551 1.00 53.84 193 GLN A CA 1
ATOM 1504 C C . GLN A 1 193 ? 36.697 -53.088 -29.162 1.00 53.84 193 GLN A C 1
ATOM 1506 O O . GLN A 1 193 ? 36.298 -53.785 -28.238 1.00 53.84 193 GLN A O 1
ATOM 1511 N N . SER A 1 194 ? 36.879 -51.770 -28.993 1.00 53.50 194 SER A N 1
ATOM 1512 C CA . SER A 1 194 ? 36.690 -51.100 -27.689 1.00 53.50 194 SER A CA 1
ATOM 1513 C C . SER A 1 194 ? 35.334 -50.393 -27.514 1.00 53.50 194 SER A C 1
ATOM 1515 O O . SER A 1 194 ? 34.955 -50.068 -26.393 1.00 53.50 194 SER A O 1
ATOM 1517 N N . LEU A 1 195 ? 34.553 -50.201 -28.586 1.00 47.81 195 LEU A N 1
ATOM 1518 C CA . LEU A 1 195 ? 33.259 -49.491 -28.547 1.00 47.81 195 LEU A CA 1
ATOM 1519 C C . LEU A 1 195 ? 32.020 -50.401 -28.487 1.00 47.81 195 LEU A C 1
ATOM 1521 O O . LEU A 1 195 ? 30.950 -49.927 -28.108 1.00 47.81 195 LEU A O 1
ATOM 1525 N N . GLN A 1 196 ? 32.147 -51.701 -28.772 1.00 52.19 196 GLN A N 1
ATOM 1526 C CA . GLN A 1 196 ? 31.062 -52.663 -28.523 1.00 52.19 196 GLN A CA 1
ATOM 1527 C C . GLN A 1 196 ? 30.951 -53.059 -27.039 1.00 52.19 196 GLN A C 1
ATOM 1529 O O . GLN A 1 196 ? 29.866 -53.414 -26.590 1.00 52.19 196 GLN A O 1
ATOM 1534 N N . ALA A 1 197 ? 32.018 -52.903 -26.244 1.00 48.97 197 ALA A N 1
ATOM 1535 C CA . ALA A 1 197 ? 31.985 -53.186 -24.806 1.00 48.97 197 ALA A CA 1
ATOM 1536 C C . ALA A 1 197 ? 31.256 -52.104 -23.978 1.00 48.97 197 ALA A C 1
ATOM 1538 O O . ALA A 1 197 ? 30.695 -52.411 -22.930 1.00 48.97 197 ALA A O 1
ATOM 1539 N N . MET A 1 198 ? 31.192 -50.848 -24.445 1.00 49.44 198 MET A N 1
ATOM 1540 C CA . MET A 1 198 ? 30.535 -49.761 -23.695 1.00 49.44 198 MET A CA 1
ATOM 1541 C C . MET A 1 198 ? 29.045 -49.557 -24.023 1.00 49.44 198 MET A C 1
ATOM 1543 O O . MET A 1 198 ? 28.343 -48.899 -23.258 1.00 49.44 198 MET A O 1
ATOM 1547 N N . GLN A 1 199 ? 28.515 -50.149 -25.101 1.00 51.59 199 GLN A N 1
ATOM 1548 C CA . GLN A 1 199 ? 27.079 -50.053 -25.424 1.00 51.59 199 GLN A CA 1
ATOM 1549 C C . GLN A 1 199 ? 26.186 -51.017 -24.627 1.00 51.59 199 GLN A C 1
ATOM 1551 O O . GLN A 1 199 ? 24.980 -50.786 -24.542 1.00 51.59 199 GLN A O 1
ATOM 1556 N N . VAL A 1 200 ? 26.748 -52.049 -23.988 1.00 51.84 200 VAL A N 1
ATOM 1557 C CA . VAL A 1 200 ? 25.970 -52.980 -23.148 1.00 51.84 200 VAL A CA 1
ATOM 1558 C C . VAL A 1 200 ? 25.692 -52.392 -21.757 1.00 51.84 200 VAL A C 1
ATOM 1560 O O . VAL A 1 200 ? 24.623 -52.621 -21.198 1.00 51.84 200 VAL A O 1
ATOM 1563 N N . LEU A 1 201 ? 26.584 -51.550 -21.221 1.00 53.16 201 LEU A N 1
ATOM 1564 C CA . LEU A 1 201 ? 26.446 -51.020 -19.856 1.00 53.16 201 LEU A CA 1
ATOM 1565 C C . LEU A 1 201 ? 25.492 -49.821 -19.726 1.00 53.16 201 LEU A C 1
ATOM 1567 O O . LEU A 1 201 ? 24.944 -49.607 -18.651 1.00 53.16 201 LEU A O 1
ATOM 1571 N N . PHE A 1 202 ? 25.212 -49.071 -20.798 1.00 46.31 202 PHE A N 1
ATOM 1572 C CA . PHE A 1 202 ? 24.283 -47.928 -20.720 1.00 46.31 202 PHE A CA 1
ATOM 1573 C C . PHE A 1 202 ? 22.803 -48.316 -20.895 1.00 46.31 202 PHE A C 1
ATOM 1575 O O . PHE A 1 202 ? 21.914 -47.534 -20.567 1.00 46.31 202 PHE A O 1
ATOM 1582 N N . ARG A 1 203 ? 22.509 -49.530 -21.388 1.00 50.38 203 ARG A N 1
ATOM 1583 C CA . ARG A 1 203 ? 21.125 -50.011 -21.562 1.00 50.38 203 ARG A CA 1
ATOM 1584 C C . ARG A 1 203 ? 20.515 -50.672 -20.324 1.00 50.38 203 ARG A C 1
ATOM 1586 O O . ARG A 1 203 ? 19.310 -50.896 -20.319 1.00 50.38 203 ARG A O 1
ATOM 1593 N N . ILE A 1 204 ? 21.293 -50.922 -19.270 1.00 47.59 204 ILE A N 1
ATOM 1594 C CA . ILE A 1 204 ? 20.774 -51.486 -18.011 1.00 47.59 204 ILE A CA 1
ATOM 1595 C C . ILE A 1 204 ? 20.238 -50.382 -17.074 1.00 47.59 204 ILE A C 1
ATOM 1597 O O . ILE A 1 204 ? 19.303 -50.623 -16.316 1.00 47.59 204 ILE A O 1
ATOM 1601 N N . SER A 1 205 ? 20.715 -49.136 -17.181 1.00 44.47 205 SER A N 1
ATOM 1602 C CA . SER A 1 205 ? 20.367 -48.064 -16.227 1.00 44.47 205 SER A CA 1
ATOM 1603 C C . SER A 1 205 ? 19.042 -47.324 -16.486 1.00 44.47 205 SER A C 1
ATOM 1605 O O . SER A 1 205 ? 18.693 -46.440 -15.713 1.00 44.47 205 SER A O 1
ATOM 1607 N N . VAL A 1 206 ? 18.283 -47.651 -17.543 1.00 48.75 206 VAL A N 1
ATOM 1608 C CA . VAL A 1 206 ? 17.018 -46.951 -17.891 1.00 48.75 206 VAL A CA 1
ATOM 1609 C C . VAL A 1 206 ? 15.762 -47.654 -17.338 1.00 48.75 206 VAL A C 1
ATOM 1611 O O . VAL A 1 206 ? 14.659 -47.136 -17.465 1.00 48.75 206 VAL A O 1
ATOM 1614 N N . ILE A 1 207 ? 15.889 -48.806 -16.668 1.00 50.75 207 ILE A N 1
ATOM 1615 C CA . ILE A 1 207 ? 14.719 -49.586 -16.204 1.00 50.75 207 ILE A CA 1
ATOM 1616 C C . ILE A 1 207 ? 14.274 -49.239 -14.764 1.00 50.75 207 ILE A C 1
ATOM 1618 O O . ILE A 1 207 ? 13.205 -49.662 -14.335 1.00 50.75 207 ILE A O 1
ATOM 1622 N N . LEU A 1 208 ? 15.006 -48.411 -14.009 1.00 50.09 208 LEU A N 1
ATOM 1623 C CA . LEU A 1 208 ? 14.655 -48.092 -12.616 1.00 50.09 208 LEU A CA 1
ATOM 1624 C C . LEU A 1 208 ? 14.730 -46.586 -12.327 1.00 50.09 208 LEU A C 1
ATOM 1626 O O . LEU A 1 208 ? 15.732 -46.120 -11.801 1.00 50.09 208 LEU A O 1
ATOM 1630 N N . LEU A 1 209 ? 13.676 -45.830 -12.662 1.00 38.50 209 LEU A N 1
ATOM 1631 C CA . LEU A 1 209 ? 12.892 -45.029 -11.697 1.00 38.50 209 LEU A CA 1
ATOM 1632 C C . LEU A 1 209 ? 11.777 -44.205 -12.394 1.00 38.50 209 LEU A C 1
ATOM 1634 O O . LEU A 1 209 ? 11.931 -43.806 -13.548 1.00 38.50 209 LEU A O 1
ATOM 1638 N N . PRO A 1 210 ? 10.642 -43.961 -11.706 1.00 41.31 210 PRO A N 1
ATOM 1639 C CA . PRO A 1 210 ? 9.373 -43.563 -12.305 1.00 41.31 210 PRO A CA 1
ATOM 1640 C C . PRO A 1 210 ? 9.216 -42.041 -12.457 1.00 41.31 210 PRO A C 1
ATOM 1642 O O . PRO A 1 210 ? 9.600 -41.256 -11.592 1.00 41.31 210 PRO A O 1
ATOM 1645 N N . SER A 1 211 ? 8.583 -41.637 -13.560 1.00 37.41 211 SER A N 1
ATOM 1646 C CA . SER A 1 211 ? 8.168 -40.261 -13.838 1.00 37.41 211 SER A CA 1
ATOM 1647 C C . SER A 1 211 ? 6.785 -39.997 -13.235 1.00 37.41 211 SER A C 1
ATOM 1649 O O . SER A 1 211 ? 5.765 -40.455 -13.752 1.00 37.41 211 SER A O 1
ATOM 1651 N N . SER A 1 212 ? 6.754 -39.256 -12.129 1.00 42.41 212 SER A N 1
ATOM 1652 C CA . SER A 1 212 ? 5.531 -38.692 -11.557 1.00 42.41 212 SER A CA 1
ATOM 1653 C C . SER A 1 212 ? 5.171 -37.401 -12.299 1.00 42.41 212 SER A C 1
ATOM 1655 O O . SER A 1 212 ? 5.879 -36.401 -12.202 1.00 42.41 212 SER A O 1
ATOM 1657 N N . ASN A 1 213 ? 4.060 -37.432 -13.038 1.00 45.53 213 ASN A N 1
ATOM 1658 C CA . ASN A 1 213 ? 3.322 -36.250 -13.502 1.00 45.53 213 ASN A CA 1
ATOM 1659 C C . ASN A 1 213 ? 2.767 -35.454 -12.301 1.00 45.53 213 ASN A C 1
ATOM 1661 O O . ASN A 1 213 ? 2.504 -36.038 -11.248 1.00 45.53 213 ASN A O 1
ATOM 1665 N N . PRO A 1 214 ? 2.457 -34.161 -12.487 1.00 43.84 214 PRO A N 1
ATOM 1666 C CA . PRO A 1 214 ? 1.032 -33.847 -12.590 1.00 43.84 214 PRO A CA 1
ATOM 1667 C C . PRO A 1 214 ? 0.673 -32.887 -13.730 1.00 43.84 214 PRO A C 1
ATOM 1669 O O . PRO A 1 214 ? 1.420 -31.997 -14.128 1.00 43.84 214 PRO A O 1
ATOM 1672 N N . LYS A 1 215 ? -0.541 -33.109 -14.231 1.00 40.41 215 LYS A N 1
ATOM 1673 C CA . LYS A 1 215 ? -1.211 -32.448 -15.347 1.00 40.41 215 LYS A CA 1
ATOM 1674 C C . LYS A 1 215 ? -2.489 -31.793 -14.806 1.00 40.41 215 LYS A C 1
ATOM 1676 O O . LYS A 1 215 ? -3.075 -32.327 -13.868 1.00 40.41 215 LYS A O 1
ATOM 1681 N N . LEU A 1 216 ? -2.964 -30.785 -15.548 1.00 39.94 216 LEU A N 1
ATOM 1682 C CA . LEU A 1 216 ? -4.319 -30.192 -15.573 1.00 39.94 216 LEU A CA 1
ATOM 1683 C C . LEU A 1 216 ? -4.525 -29.022 -14.587 1.00 39.94 216 LEU A C 1
ATOM 1685 O O . LEU A 1 216 ? -4.081 -29.081 -13.455 1.00 39.94 216 LEU A O 1
ATOM 1689 N N . THR A 1 217 ? -5.154 -27.903 -14.958 1.00 37.62 217 THR A N 1
ATOM 1690 C CA . THR A 1 217 ? -6.338 -27.754 -15.825 1.00 37.62 217 THR A CA 1
ATOM 1691 C C . THR A 1 217 ? -6.396 -26.386 -16.527 1.00 37.62 217 THR A C 1
ATOM 1693 O O . THR A 1 217 ? -6.373 -25.347 -15.875 1.00 37.62 217 THR A O 1
ATOM 1696 N N . SER A 1 218 ? -6.599 -26.396 -17.846 1.00 37.38 218 SER A N 1
ATOM 1697 C CA . SER A 1 218 ? -7.265 -25.329 -18.604 1.00 37.38 218 SER A CA 1
ATOM 1698 C C . SER A 1 218 ? -8.342 -26.013 -19.440 1.00 37.38 218 SER A C 1
ATOM 1700 O O . SER A 1 218 ? -8.018 -26.826 -20.303 1.00 37.38 218 SER A O 1
ATOM 1702 N N . VAL A 1 219 ? -9.612 -25.745 -19.134 1.00 39.62 219 VAL A N 1
ATOM 1703 C CA . VAL A 1 219 ? -10.757 -26.088 -19.984 1.00 39.62 219 VAL A CA 1
ATOM 1704 C C . VAL A 1 219 ? -11.741 -24.929 -19.893 1.00 39.62 219 VAL A C 1
ATOM 1706 O O . VAL A 1 219 ? -12.407 -24.742 -18.879 1.00 39.62 219 VAL A O 1
ATOM 1709 N N . GLY A 1 220 ? -11.812 -24.144 -20.965 1.00 37.91 220 GLY A N 1
ATOM 1710 C CA . GLY A 1 220 ? -13.000 -23.377 -21.304 1.00 37.91 220 GLY A CA 1
ATOM 1711 C C . GLY A 1 220 ? -13.885 -24.230 -22.206 1.00 37.91 220 GLY A C 1
ATOM 1712 O O . GLY A 1 220 ? -13.390 -24.883 -23.121 1.00 37.91 220 GLY A O 1
ATOM 1713 N N . THR A 1 221 ? -15.190 -24.227 -21.961 1.00 41.03 221 THR A N 1
ATOM 1714 C CA . THR A 1 221 ? -16.191 -24.642 -22.948 1.00 41.03 221 THR A CA 1
ATOM 1715 C C . THR A 1 221 ? -17.407 -23.737 -22.814 1.00 41.03 221 THR A C 1
ATOM 1717 O O . THR A 1 221 ? -18.112 -23.720 -21.812 1.00 41.03 221 THR A O 1
ATOM 1720 N N . GLN A 1 222 ? -17.597 -22.942 -23.858 1.00 38.84 222 GLN A N 1
ATOM 1721 C CA . GLN A 1 222 ? -18.800 -22.206 -24.197 1.00 38.84 222 GLN A CA 1
ATOM 1722 C C . GLN A 1 222 ? -19.424 -22.987 -25.358 1.00 38.84 222 GLN A C 1
ATOM 1724 O O . GLN A 1 222 ? -18.687 -23.289 -26.292 1.00 38.84 222 GLN A O 1
ATOM 1729 N N . THR A 1 223 ? -20.714 -23.337 -25.313 1.00 40.31 223 THR A N 1
ATOM 1730 C CA . THR A 1 223 ? -21.614 -23.471 -26.484 1.00 40.31 223 THR A CA 1
ATOM 1731 C C . THR A 1 223 ? -23.065 -23.634 -26.003 1.00 40.31 223 THR A C 1
ATOM 1733 O O . THR A 1 223 ? -23.348 -24.393 -25.081 1.00 40.31 223 THR A O 1
ATOM 1736 N N . GLN A 1 224 ? -23.950 -22.858 -26.632 1.00 44.50 224 GLN A N 1
ATOM 1737 C CA . GLN A 1 224 ? -25.411 -22.805 -26.512 1.00 44.50 224 GLN A CA 1
ATOM 1738 C C . GLN A 1 224 ? -26.119 -23.955 -27.254 1.00 44.50 224 GLN A C 1
ATOM 1740 O O . GLN A 1 224 ? -25.600 -24.413 -28.265 1.00 44.50 224 GLN A O 1
ATOM 1745 N N . ALA A 1 225 ? -27.342 -24.297 -26.825 1.00 44.34 225 ALA A N 1
ATOM 1746 C CA . ALA A 1 225 ? -28.543 -24.642 -27.625 1.00 44.34 225 ALA A CA 1
ATOM 1747 C C . ALA A 1 225 ? -29.593 -25.216 -26.641 1.00 44.34 225 ALA A C 1
ATOM 1749 O O . ALA A 1 225 ? -29.260 -26.124 -25.891 1.00 44.34 225 ALA A O 1
ATOM 1750 N N . ALA A 1 226 ? -30.748 -24.589 -26.395 1.00 42.00 226 ALA A N 1
ATOM 1751 C CA . ALA A 1 226 ? -31.963 -24.464 -27.218 1.00 42.00 226 ALA A CA 1
ATOM 1752 C C . ALA A 1 226 ? -33.065 -25.442 -26.745 1.00 42.00 226 ALA A C 1
ATOM 1754 O O . ALA A 1 226 ? -32.784 -26.623 -26.558 1.00 42.00 226 ALA A O 1
ATOM 1755 N N . LEU A 1 227 ? -34.291 -24.892 -26.669 1.00 42.19 227 LEU A N 1
ATOM 1756 C CA . LEU A 1 227 ? -35.606 -25.454 -26.289 1.00 42.19 227 LEU A CA 1
ATOM 1757 C C . LEU A 1 227 ? -35.947 -25.478 -24.793 1.00 42.19 227 LEU A C 1
ATOM 1759 O O . LEU A 1 227 ? -35.329 -26.244 -24.027 1.00 42.19 227 LEU A O 1
#

Radius of gyration: 42.69 Å; Cα contacts (8 Å, |Δi|>4): 63; chains: 1; bounding box: 92×64×110 Å

Mean predicted aligned error: 22.13 Å

Secondary structure (DSSP, 8-state):
-HHHHHHTTTHHHHTT--PPP---PPPPPP------TTHHHHHHHHHHHHHHHHHHHHHHHTT--TT--HHHHHHHHHHHHHHHTS-GGGHHHHHHHHT-S---HHHHHHHHHHHHHHHHHHHHHHHHHHHHHHHTS--B-TTT--BSS-GGG-HHHHHHHHHHHHHHHTTT-------------PPPTTSSSSSTTTTTTSSSTTSS-------------------

Solvent-accessible surface area (backbone atoms only — not comparable to full-atom values): 14743 Å² total; per-residue (Å²): 109,68,70,58,33,51,75,68,61,48,46,56,66,77,68,70,71,80,80,81,82,84,78,82,78,85,80,84,78,90,83,82,85,93,85,62,74,64,66,54,50,55,51,49,54,53,48,52,54,51,49,49,54,52,47,52,54,48,54,72,69,56,78,62,62,94,80,70,43,72,70,56,51,52,43,41,50,48,29,52,51,56,57,70,69,52,61,73,97,42,46,72,58,48,52,58,56,71,69,45,95,71,62,46,52,65,60,52,51,52,49,52,56,50,52,52,54,51,51,53,49,54,53,52,50,52,50,50,52,50,50,52,55,58,68,68,45,74,57,45,12,85,83,76,69,44,66,86,44,52,56,92,75,29,66,68,52,52,52,50,51,51,51,50,51,52,53,63,73,55,68,74,76,78,76,72,82,72,65,78,75,76,72,74,70,81,76,73,95,83,72,79,75,71,65,69,69,59,61,63,67,65,70,66,70,75,80,76,80,85,87,81,81,90,82,87,88,90,82,88,84,87,86,89,82,87,13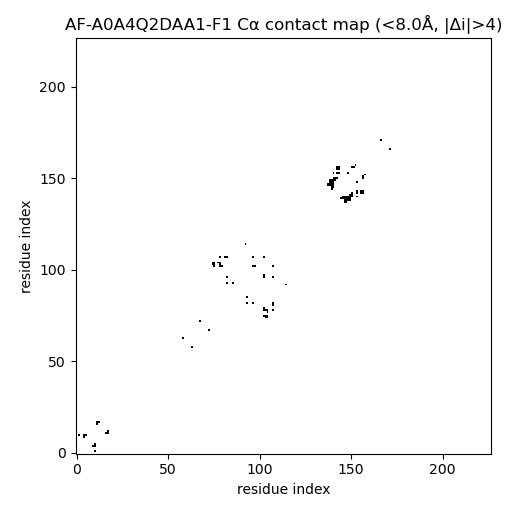7

Organism: NCBI:txid2316362

Sequence (227 aa):
MEAWLRSQGLWRIISGSQKRPKLKLPSPSKDNTTAESATAAAQAELLEAKTLELQDAWDAKSDRPKDFDLKALDKELTSMVLIRAVPDEYSHFVSSLLLMDKLDKDTVHQAFLTEEIQRRRRAADAVSVTAMAAASAPLQCEFCSRPGHAQSTCRTFARAQENARKQAASGGTWKQRQGPRRLKRPLPPSQLQSLQAMQVLFRISVILLPSSNPKLTSVGTQTQAAL

pLDDT: mean 72.84, std 20.27, range [37.38, 96.31]

Foldseek 3Di:
DVVVCVVVVNVCVVVPPDDDDDDDDDDDDDDDDDDPPPVVVVVVVVVVVVVVVVVVVCVVVVPDPPPDDPVNVVQQVVLVVVLVPDDCVCVVLSVVQVPDPDRGPVVSVVSVVVVVVVVVVVVVVVVVVVVVVVVPPFAAAPVPRHGDDYVVPDPVNVVVVVVVVVVVVVPDPPPDPPPPPPPPDPDPPPPPPPVVVVVVVVVVPPPDDDDDDDDDDDDDDDDDDDD